Protein AF-A0A3L7SYG6-F1 (afdb_monomer_lite)

Secondary structure (DSSP, 8-state):
----------------PPP---------------EEEE--S--PPEEE----S---EEEE-TTSEEEEEETTTTEEEEEE-------------TTHHHHHHHHHTS-GGGEEEEEEEE-TTT--EEEEEEETTT--EEEEEE-TT--EEE---TTEEEEEEEPPPBTTB-EEEEEEEEEETTEEEEEEEESS------

Structure (mmCIF, N/CA/C/O backbone):
data_AF-A0A3L7SYG6-F1
#
_entry.id   AF-A0A3L7SYG6-F1
#
loop_
_atom_site.group_PDB
_atom_site.id
_atom_site.type_symbol
_atom_site.label_atom_id
_atom_site.label_alt_id
_atom_site.label_comp_id
_atom_site.label_asym_id
_atom_site.label_entity_id
_atom_site.label_seq_id
_atom_site.pdbx_PDB_ins_code
_atom_site.Cartn_x
_atom_site.Cartn_y
_atom_site.Cartn_z
_atom_site.occupancy
_atom_site.B_iso_or_equiv
_atom_site.auth_seq_id
_atom_site.auth_comp_id
_atom_site.auth_asym_id
_atom_site.auth_atom_id
_atom_site.pdbx_PDB_model_num
ATOM 1 N N . MET A 1 1 ? 31.004 35.813 -11.338 1.00 41.00 1 MET A N 1
ATOM 2 C CA . MET A 1 1 ? 30.630 35.268 -10.015 1.00 41.00 1 MET A CA 1
ATOM 3 C C . MET A 1 1 ? 29.216 35.760 -9.748 1.00 41.00 1 MET A C 1
ATOM 5 O O . MET A 1 1 ? 29.039 36.964 -9.844 1.00 41.00 1 MET A O 1
ATOM 9 N N . SER A 1 2 ? 28.267 34.844 -9.492 1.00 31.06 2 SER A N 1
ATOM 10 C CA . SER A 1 2 ? 26.800 34.928 -9.739 1.00 31.06 2 SER A CA 1
ATOM 11 C C . SER A 1 2 ? 26.440 34.525 -11.187 1.00 31.06 2 SER A C 1
ATOM 13 O O . SER A 1 2 ? 27.167 34.881 -12.106 1.00 31.06 2 SER A O 1
ATOM 15 N N . THR A 1 3 ? 25.461 33.659 -11.483 1.00 26.27 3 THR A N 1
ATOM 16 C CA . THR A 1 3 ? 24.193 33.346 -10.800 1.00 26.27 3 THR A CA 1
ATOM 17 C C . THR A 1 3 ? 23.773 31.890 -11.078 1.00 26.27 3 THR A C 1
ATOM 19 O O . THR A 1 3 ? 23.836 31.432 -12.215 1.00 26.27 3 THR A O 1
ATOM 22 N N . LEU A 1 4 ? 23.335 31.169 -10.039 1.00 31.02 4 LEU A N 1
ATOM 23 C CA . LEU A 1 4 ? 22.754 29.822 -10.116 1.00 31.02 4 LEU A CA 1
ATOM 24 C C . LEU A 1 4 ? 21.340 29.886 -10.723 1.00 31.02 4 LEU A C 1
ATOM 26 O O . LEU A 1 4 ? 20.467 30.575 -10.196 1.00 31.02 4 LEU A O 1
ATOM 30 N N . TYR A 1 5 ? 21.116 29.159 -11.819 1.00 27.56 5 TYR A N 1
ATOM 31 C CA . TYR A 1 5 ? 19.823 29.034 -12.496 1.00 27.56 5 TYR A CA 1
ATOM 32 C C . TYR A 1 5 ? 18.981 27.948 -11.809 1.00 27.56 5 TYR A C 1
ATOM 34 O O . TYR A 1 5 ? 19.278 26.758 -11.891 1.00 27.56 5 TYR A O 1
ATOM 42 N N . LYS A 1 6 ? 17.933 28.370 -11.097 1.00 35.00 6 LYS A N 1
ATOM 43 C CA . LYS A 1 6 ? 16.929 27.499 -10.478 1.00 35.00 6 LYS A CA 1
ATOM 44 C C . LYS A 1 6 ? 15.947 27.061 -11.573 1.00 35.00 6 LYS A C 1
ATOM 46 O O . LYS A 1 6 ? 15.065 27.831 -11.941 1.00 35.00 6 LYS A O 1
ATOM 51 N N . GLN A 1 7 ? 16.116 25.855 -12.118 1.00 32.31 7 GLN A N 1
ATOM 52 C CA . GLN A 1 7 ? 15.152 25.267 -13.054 1.00 32.31 7 GLN A CA 1
ATOM 53 C C . GLN A 1 7 ? 13.877 24.876 -12.298 1.00 32.31 7 GLN A C 1
ATOM 55 O O . GLN A 1 7 ? 13.820 23.848 -11.629 1.00 32.31 7 GLN A O 1
ATOM 60 N N . GLY A 1 8 ? 12.858 25.732 -12.375 1.00 29.94 8 GLY A N 1
ATOM 61 C CA . GLY A 1 8 ? 11.486 25.352 -12.060 1.00 29.94 8 GLY A CA 1
ATOM 62 C C . GLY A 1 8 ? 10.954 24.450 -13.171 1.00 29.94 8 GLY A C 1
ATOM 63 O O . GLY A 1 8 ? 10.915 24.854 -14.330 1.00 29.94 8 GLY A O 1
ATOM 64 N N . VAL A 1 9 ? 10.575 23.222 -12.826 1.00 34.56 9 VAL A N 1
ATOM 65 C CA . VAL A 1 9 ? 9.916 22.294 -13.751 1.00 34.56 9 VAL A CA 1
ATOM 66 C C . VAL A 1 9 ? 8.449 22.711 -13.880 1.00 34.56 9 VAL A C 1
ATOM 68 O O . VAL A 1 9 ? 7.705 22.671 -12.902 1.00 34.56 9 VAL A O 1
ATOM 71 N N . ASN A 1 10 ? 8.038 23.130 -15.079 1.00 25.94 10 ASN A N 1
ATOM 72 C CA . ASN A 1 10 ? 6.640 23.408 -15.406 1.00 25.94 10 ASN A CA 1
ATOM 73 C C . ASN A 1 10 ? 5.926 22.102 -15.772 1.00 25.94 10 ASN A C 1
ATOM 75 O O . ASN A 1 10 ? 6.269 21.457 -16.761 1.00 25.94 10 ASN A O 1
ATOM 79 N N . ILE A 1 11 ? 4.912 21.733 -14.991 1.00 36.00 11 ILE A N 1
ATOM 80 C CA . ILE A 1 11 ? 3.987 20.643 -15.315 1.00 36.00 11 ILE A CA 1
ATOM 81 C C . ILE A 1 11 ? 2.864 21.251 -16.159 1.00 36.00 11 ILE A C 1
ATOM 83 O O . ILE A 1 11 ? 2.099 22.080 -15.670 1.00 36.00 11 ILE A O 1
ATOM 87 N N . THR A 1 12 ? 2.790 20.880 -17.438 1.00 27.41 12 THR A N 1
ATOM 88 C CA . THR A 1 12 ? 1.734 21.348 -18.348 1.00 27.41 12 THR A CA 1
ATOM 89 C C . THR A 1 12 ? 0.597 20.334 -18.355 1.00 27.41 12 THR A C 1
ATOM 91 O O . THR A 1 12 ? 0.772 19.207 -18.811 1.00 27.41 12 THR A O 1
ATOM 94 N N . PHE A 1 13 ? -0.571 20.732 -17.859 1.00 34.09 13 PHE A N 1
ATOM 95 C CA . PHE A 1 13 ? -1.794 19.934 -17.929 1.00 34.09 13 PHE A CA 1
ATOM 96 C C . PHE A 1 13 ? -2.507 20.251 -19.246 1.00 34.09 13 PHE A C 1
ATOM 98 O O . PHE A 1 13 ? -2.902 21.393 -19.474 1.00 34.09 13 PHE A O 1
ATOM 105 N N . THR A 1 14 ? -2.652 19.264 -20.131 1.00 29.16 14 THR A N 1
ATOM 106 C CA . THR A 1 14 ? -3.422 19.421 -21.373 1.00 29.16 14 THR A CA 1
ATOM 107 C C . THR A 1 14 ? -4.841 18.906 -21.159 1.00 29.16 14 THR A C 1
ATOM 109 O O . THR A 1 14 ? -5.056 17.724 -20.900 1.00 29.16 14 THR A O 1
ATOM 112 N N . PHE A 1 15 ? -5.817 19.809 -21.250 1.00 34.53 15 PHE A N 1
ATOM 113 C CA . PHE A 1 15 ? -7.236 19.467 -21.276 1.00 34.53 15 PHE A CA 1
ATOM 114 C C . PHE A 1 15 ? -7.656 19.281 -22.738 1.00 34.53 15 PHE A C 1
ATOM 116 O O . PHE A 1 15 ? -7.532 20.197 -23.545 1.00 34.53 15 PHE A O 1
ATOM 123 N N . SER A 1 16 ? -8.115 18.081 -23.091 1.00 32.59 16 SER A N 1
ATOM 124 C CA . SER A 1 16 ? -8.694 17.792 -24.406 1.00 32.59 16 SER A CA 1
ATOM 125 C C . SER A 1 16 ? -10.190 18.098 -24.362 1.00 32.59 16 SER A C 1
ATOM 127 O O . SER A 1 16 ? -10.960 17.294 -23.839 1.00 32.59 16 SER A O 1
ATOM 129 N N . GLU A 1 17 ? -10.615 19.234 -24.912 1.00 35.81 17 GLU A N 1
ATOM 130 C CA . GLU A 1 17 ? -12.037 19.501 -25.152 1.00 35.81 17 GLU A CA 1
ATOM 131 C C . GLU A 1 17 ? -12.540 18.629 -26.313 1.00 35.81 17 GLU A C 1
ATOM 133 O O . GLU A 1 17 ? -11.992 18.655 -27.415 1.00 35.81 17 GLU A O 1
ATOM 138 N N . ILE A 1 18 ? -13.576 17.826 -26.066 1.00 40.22 18 ILE A N 1
ATOM 139 C CA . ILE A 1 18 ? -14.243 17.034 -27.105 1.00 40.22 18 ILE A CA 1
ATOM 140 C C . ILE A 1 18 ? -15.154 17.992 -27.895 1.00 40.22 18 ILE A C 1
ATOM 142 O O . ILE A 1 18 ? -16.060 18.571 -27.289 1.00 40.22 18 ILE A O 1
ATOM 146 N N . PRO A 1 19 ? -14.971 18.183 -29.217 1.00 36.94 19 PRO A N 1
ATOM 147 C CA . PRO A 1 19 ? -15.840 19.061 -29.990 1.00 36.94 19 PRO A CA 1
ATOM 148 C C . PRO A 1 19 ? -17.252 18.466 -30.077 1.00 36.94 19 PRO A C 1
ATOM 150 O O . PRO A 1 19 ? -17.476 17.376 -30.605 1.00 36.94 19 PRO A O 1
ATOM 153 N N . MET A 1 20 ? -18.209 19.203 -29.519 1.00 35.38 20 MET A N 1
ATOM 154 C CA . MET A 1 20 ? -19.611 18.829 -29.378 1.00 35.38 20 MET A CA 1
ATOM 155 C C . MET A 1 20 ? -20.354 19.042 -30.705 1.00 35.38 20 MET A C 1
ATOM 157 O O . MET A 1 20 ? -20.682 20.171 -31.063 1.00 35.38 20 MET A O 1
ATOM 161 N N . ASN A 1 21 ? -20.628 17.960 -31.443 1.00 42.56 21 ASN A N 1
ATOM 162 C CA . ASN A 1 21 ? -21.588 17.998 -32.546 1.00 42.56 21 ASN A CA 1
ATOM 163 C C . ASN A 1 21 ? -23.002 18.050 -31.953 1.00 42.56 21 ASN A C 1
ATOM 165 O O . ASN A 1 21 ? -23.428 17.150 -31.228 1.00 42.56 21 ASN A O 1
ATOM 169 N N . SER A 1 22 ? -23.710 19.139 -32.230 1.00 49.34 22 SER A N 1
ATOM 170 C CA . SER A 1 22 ? -25.091 19.342 -31.824 1.00 49.34 22 SER A CA 1
ATOM 171 C C . SER A 1 22 ? -25.969 18.309 -32.517 1.00 49.34 22 SER A C 1
ATOM 173 O O . SER A 1 22 ? -26.128 18.415 -33.720 1.00 49.34 22 SER A O 1
ATOM 175 N N . TYR A 1 23 ? -26.517 17.326 -31.805 1.00 47.66 23 TYR A N 1
ATOM 176 C CA . TYR A 1 23 ? -27.902 16.864 -31.956 1.00 47.66 23 TYR A CA 1
ATOM 177 C C . TYR A 1 23 ? -28.189 15.736 -30.951 1.00 47.66 23 TYR A C 1
ATOM 179 O O . TYR A 1 23 ? -27.652 14.640 -31.042 1.00 47.66 23 TYR A O 1
ATOM 187 N N . LEU A 1 24 ? -29.144 16.041 -30.070 1.00 45.34 24 LEU A N 1
ATOM 188 C CA . LEU A 1 24 ? -30.067 15.131 -29.392 1.00 45.34 24 LEU A CA 1
ATOM 189 C C . LEU A 1 24 ? -29.585 14.318 -28.169 1.00 45.34 24 LEU A C 1
ATOM 191 O O . LEU A 1 24 ? -28.654 13.529 -28.206 1.00 45.34 24 LEU A O 1
ATOM 195 N N . MET A 1 25 ? -30.408 14.455 -27.125 1.00 32.84 25 MET A N 1
ATOM 196 C CA . MET A 1 25 ? -30.560 13.617 -25.930 1.00 32.84 25 MET A CA 1
ATOM 197 C C . MET A 1 25 ? -29.673 13.899 -24.709 1.00 32.84 25 MET A C 1
ATOM 199 O O . MET A 1 25 ? -28.645 13.292 -24.437 1.00 32.84 25 MET A O 1
ATOM 203 N N . LYS A 1 26 ? -30.244 14.786 -23.886 1.00 42.72 26 LYS A N 1
ATOM 204 C CA . LYS A 1 26 ? -30.199 14.804 -22.423 1.00 42.72 26 LYS A CA 1
ATOM 205 C C . LYS A 1 26 ? -30.184 13.379 -21.834 1.00 42.72 26 LYS A C 1
ATOM 207 O O . LYS A 1 26 ? -31.239 12.764 -21.724 1.00 42.72 26 LYS A O 1
ATOM 212 N N . THR A 1 27 ? -29.026 12.902 -21.383 1.00 42.31 27 THR A N 1
ATOM 213 C CA . THR A 1 27 ? -28.948 11.786 -20.427 1.00 42.31 27 THR A CA 1
ATOM 214 C C . THR A 1 27 ? -27.648 11.877 -19.629 1.00 42.31 27 THR A C 1
ATOM 216 O O . THR A 1 27 ? -26.567 11.798 -20.194 1.00 42.31 27 THR A O 1
ATOM 219 N N . VAL A 1 28 ? -27.804 12.123 -18.324 1.00 40.84 28 VAL A N 1
ATOM 220 C CA . VAL A 1 28 ? -26.883 11.891 -17.194 1.00 40.84 28 VAL A CA 1
ATOM 221 C C . VAL A 1 28 ? -25.402 11.708 -17.562 1.00 40.84 28 VAL A C 1
ATOM 223 O O . VAL A 1 28 ? -24.930 10.597 -17.790 1.00 40.84 28 VAL A O 1
ATOM 226 N N . ALA A 1 29 ? -24.641 12.803 -17.526 1.00 37.41 29 ALA A N 1
ATOM 227 C CA . ALA A 1 29 ? -23.185 12.743 -17.487 1.00 37.41 29 ALA A CA 1
ATOM 228 C C . ALA A 1 29 ? -22.739 12.394 -16.056 1.00 37.41 29 ALA A C 1
ATOM 230 O O . ALA A 1 29 ? -22.502 13.273 -15.228 1.00 37.41 29 ALA A O 1
ATOM 231 N N . LEU A 1 30 ? -22.649 11.097 -15.752 1.00 36.03 30 LEU A N 1
ATOM 232 C CA . LEU A 1 30 ? -21.878 10.606 -14.613 1.00 36.03 30 LEU A CA 1
ATOM 233 C C . LEU A 1 30 ? -20.396 10.797 -14.972 1.00 36.03 30 LEU A C 1
ATOM 235 O O . LEU A 1 30 ? -19.799 9.980 -15.671 1.00 36.03 30 LEU A O 1
ATOM 239 N N . GLY A 1 31 ? -19.848 11.953 -14.596 1.00 37.34 31 GLY A N 1
ATOM 240 C CA . GLY A 1 31 ? -18.506 12.389 -14.971 1.00 37.34 31 GLY A CA 1
ATOM 241 C C . GLY A 1 31 ? -17.414 11.553 -14.307 1.00 37.34 31 GLY A C 1
ATOM 242 O O . GLY A 1 31 ? -16.933 11.898 -13.232 1.00 37.34 31 GLY A O 1
ATOM 243 N N . LEU A 1 32 ? -16.994 10.474 -14.967 1.00 35.84 32 LEU A N 1
ATOM 244 C CA . LEU A 1 32 ? -15.718 9.813 -14.710 1.00 35.84 32 LEU A CA 1
ATOM 245 C C . LEU A 1 32 ? -14.596 10.748 -15.187 1.00 35.84 32 LEU A C 1
ATOM 247 O O . LEU A 1 32 ? -14.306 10.833 -16.379 1.00 35.84 32 LEU A O 1
ATOM 251 N N . PHE A 1 33 ? -13.995 11.495 -14.262 1.00 41.28 33 PHE A N 1
ATOM 252 C CA . PHE A 1 33 ? -12.888 12.395 -14.577 1.00 41.28 33 PHE A CA 1
ATOM 253 C C . PHE A 1 33 ? -11.584 11.585 -14.646 1.00 41.28 33 PHE A C 1
ATOM 255 O O . PHE A 1 33 ? -11.004 11.232 -13.623 1.00 41.28 33 PHE A O 1
ATOM 262 N N . LEU A 1 34 ? -11.144 11.245 -15.860 1.00 37.66 34 LEU A N 1
ATOM 263 C CA . LEU A 1 34 ? -9.851 10.601 -16.109 1.00 37.66 34 LEU A CA 1
ATOM 264 C C . LEU A 1 34 ? -8.769 11.684 -16.177 1.00 37.66 34 LEU A C 1
ATOM 266 O O . LEU A 1 34 ? -8.620 12.365 -17.189 1.00 37.66 34 LEU A O 1
ATOM 270 N N . ILE A 1 35 ? -8.013 11.856 -15.093 1.00 53.19 35 ILE A N 1
ATOM 271 C CA . ILE A 1 35 ? -6.833 12.731 -15.079 1.00 53.19 35 ILE A CA 1
ATOM 272 C C . ILE A 1 35 ? -5.635 11.902 -15.536 1.00 53.19 35 ILE A C 1
ATOM 274 O O . ILE A 1 35 ? -5.299 10.913 -14.893 1.00 53.19 35 ILE A O 1
ATOM 278 N N . ALA A 1 36 ? -4.991 12.311 -16.630 1.00 43.28 36 ALA A N 1
ATOM 279 C CA . ALA A 1 36 ? -3.745 11.722 -17.108 1.00 43.28 36 ALA A CA 1
ATOM 280 C C . ALA A 1 36 ? -2.563 12.632 -16.736 1.00 43.28 36 ALA A C 1
ATOM 282 O O . ALA A 1 36 ? -2.410 13.712 -17.305 1.00 43.28 36 ALA A O 1
ATOM 283 N N . CYS A 1 37 ? -1.717 12.202 -15.798 1.00 46.25 37 CYS A N 1
ATOM 284 C CA . CYS A 1 37 ? -0.429 12.852 -15.524 1.00 46.25 37 CYS A CA 1
ATOM 285 C C . CYS A 1 37 ? 0.676 12.141 -16.306 1.00 46.25 37 CYS A C 1
ATOM 287 O O . CYS A 1 37 ? 0.828 10.940 -16.124 1.00 46.25 37 CYS A O 1
ATOM 289 N N . THR A 1 38 ? 1.457 12.853 -17.124 1.00 40.62 38 THR A N 1
ATOM 290 C CA . THR A 1 38 ? 2.656 12.315 -17.796 1.00 40.62 38 THR A CA 1
ATOM 291 C C . THR A 1 38 ? 3.850 12.297 -16.838 1.00 40.62 38 THR A C 1
ATOM 293 O O . THR A 1 38 ? 4.186 13.329 -16.253 1.00 40.62 38 THR A O 1
ATOM 296 N N . PHE A 1 39 ? 4.510 11.151 -16.693 1.00 45.72 39 PHE A N 1
ATOM 297 C CA . PHE A 1 39 ? 5.702 10.960 -15.870 1.00 45.72 39 PHE A CA 1
ATOM 298 C C . PHE A 1 39 ? 6.940 10.860 -16.763 1.00 45.72 39 PHE A C 1
ATOM 300 O O . PHE A 1 39 ? 7.111 9.893 -17.495 1.00 45.72 39 PHE A O 1
ATOM 307 N N . SER A 1 40 ? 7.829 11.849 -16.680 1.00 39.84 40 SER A N 1
ATOM 308 C CA . SER A 1 40 ? 9.174 11.731 -17.249 1.00 39.84 40 SER A CA 1
ATOM 309 C C . SER A 1 40 ? 10.048 10.876 -16.324 1.00 39.84 40 SER A C 1
ATOM 311 O O . SER A 1 40 ? 10.157 11.166 -15.129 1.00 39.84 40 SER A O 1
ATOM 313 N N . ASP A 1 41 ? 10.681 9.854 -16.898 1.00 42.34 41 ASP A N 1
ATOM 314 C CA . ASP A 1 41 ? 11.408 8.729 -16.275 1.00 42.34 41 ASP A CA 1
ATOM 315 C C . ASP A 1 41 ? 12.730 9.096 -15.549 1.00 42.34 41 ASP A C 1
ATOM 317 O O . ASP A 1 41 ? 13.618 8.278 -15.351 1.00 42.34 41 ASP A O 1
ATOM 321 N N . ALA A 1 42 ? 12.891 10.355 -15.136 1.00 40.03 42 ALA A N 1
ATOM 322 C CA . ALA A 1 42 ? 14.107 10.86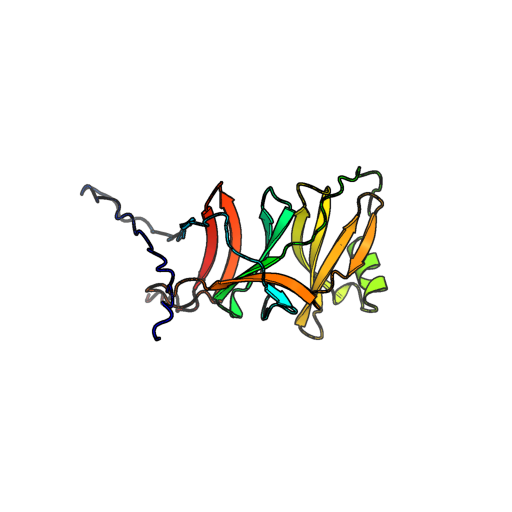7 -14.494 1.00 40.03 42 ALA A CA 1
ATOM 323 C C . ALA A 1 42 ? 13.816 11.579 -13.163 1.00 40.03 42 ALA A C 1
ATOM 325 O O . ALA A 1 42 ? 14.441 12.585 -12.826 1.00 40.03 42 ALA A O 1
ATOM 326 N N . ALA A 1 43 ? 12.827 11.104 -12.406 1.00 51.31 43 ALA A N 1
ATOM 327 C CA . ALA A 1 43 ? 12.491 11.692 -11.116 1.00 51.31 43 ALA A CA 1
ATOM 328 C C . ALA A 1 43 ? 13.191 10.952 -9.971 1.00 51.31 43 ALA A C 1
ATOM 330 O O . ALA A 1 43 ? 12.837 9.824 -9.642 1.00 51.31 43 ALA A O 1
ATOM 331 N N . SER A 1 44 ? 14.166 11.608 -9.345 1.00 69.06 44 SER A N 1
ATOM 332 C CA . SER A 1 44 ? 14.845 11.121 -8.144 1.00 69.06 44 SER A CA 1
ATOM 333 C C . SER A 1 44 ? 13.846 10.862 -7.012 1.00 69.06 44 SER A C 1
ATOM 335 O O . SER A 1 44 ? 13.101 11.767 -6.632 1.00 69.06 44 SER A O 1
ATOM 337 N N . PHE A 1 45 ? 13.847 9.646 -6.464 1.00 82.69 45 PHE A N 1
ATOM 338 C CA . PHE A 1 45 ? 13.132 9.337 -5.228 1.00 82.69 45 PHE A CA 1
ATOM 339 C C . PHE A 1 45 ? 13.848 9.988 -4.043 1.00 82.69 45 PHE A C 1
ATOM 341 O O . PHE A 1 45 ? 15.074 9.928 -3.931 1.00 82.69 45 PHE A O 1
ATOM 348 N N . GLU A 1 46 ? 13.077 10.592 -3.149 1.00 88.81 46 GLU A N 1
ATOM 349 C CA . GLU A 1 46 ? 13.577 11.110 -1.883 1.00 88.81 46 GLU A CA 1
ATOM 350 C C . GLU A 1 46 ? 13.593 9.983 -0.852 1.00 88.81 46 GLU A C 1
ATOM 352 O O . GLU A 1 46 ? 12.677 9.166 -0.779 1.00 88.81 46 GLU A O 1
ATOM 357 N N . GLN A 1 47 ? 14.641 9.923 -0.038 1.00 89.25 47 GLN A N 1
ATOM 358 C CA . GLN A 1 47 ? 14.759 8.927 1.018 1.00 89.25 47 GLN A CA 1
ATOM 359 C C . GLN A 1 47 ? 14.183 9.506 2.318 1.00 89.25 47 GLN A C 1
ATOM 361 O O . GLN A 1 47 ? 14.643 10.543 2.795 1.00 89.25 47 GLN A O 1
ATOM 366 N N . GLY A 1 48 ? 13.186 8.850 2.911 1.00 89.88 48 GLY A N 1
ATOM 367 C CA . GLY A 1 48 ? 12.598 9.311 4.167 1.00 89.88 48 GLY A CA 1
ATOM 368 C C . GLY A 1 48 ? 11.262 8.661 4.501 1.00 89.88 48 GLY A C 1
ATOM 369 O O . GLY A 1 48 ? 10.969 7.549 4.077 1.00 89.88 48 GLY A O 1
ATOM 370 N N . LYS A 1 49 ? 10.453 9.353 5.306 1.00 91.06 49 LYS A N 1
ATOM 371 C CA . LYS A 1 49 ? 9.102 8.911 5.661 1.00 91.06 49 LYS A CA 1
ATOM 372 C C . LYS A 1 49 ? 8.073 9.699 4.843 1.00 91.06 49 LYS A C 1
ATOM 374 O O . LYS A 1 49 ? 7.971 10.913 5.051 1.00 91.06 49 LYS A O 1
ATOM 379 N N . PRO A 1 50 ? 7.303 9.060 3.945 1.00 91.00 50 PRO A N 1
ATOM 380 C CA . PRO A 1 50 ? 6.271 9.752 3.193 1.00 91.00 50 PRO A CA 1
ATOM 381 C C . PRO A 1 50 ? 5.187 10.265 4.143 1.00 91.00 50 PRO A C 1
ATOM 383 O O . PRO A 1 50 ? 4.753 9.575 5.068 1.00 91.00 50 PRO A O 1
ATOM 386 N N . LYS A 1 51 ? 4.729 11.496 3.911 1.00 91.81 51 LYS A N 1
ATOM 387 C CA . LYS A 1 51 ? 3.601 12.078 4.645 1.00 91.81 51 LYS A CA 1
ATOM 388 C C . LYS A 1 51 ? 2.304 11.544 4.043 1.00 91.81 51 LYS A C 1
ATOM 390 O O . LYS A 1 51 ? 1.822 12.103 3.062 1.00 91.81 51 LYS A O 1
ATOM 395 N N . ILE A 1 52 ? 1.792 10.456 4.612 1.00 92.88 52 ILE A N 1
ATOM 396 C CA . ILE A 1 52 ? 0.536 9.810 4.210 1.00 92.88 52 ILE A CA 1
ATOM 397 C C . ILE A 1 52 ? -0.501 10.028 5.315 1.00 92.88 52 ILE A C 1
ATOM 399 O O . ILE A 1 52 ? -0.239 9.728 6.479 1.00 92.88 52 ILE A O 1
ATOM 403 N N . GLN A 1 53 ? -1.662 10.570 4.957 1.00 91.88 53 GLN A N 1
ATOM 404 C CA . GLN A 1 53 ? -2.810 10.780 5.842 1.00 91.88 53 GLN A CA 1
ATOM 405 C C . GLN A 1 53 ? -3.871 9.688 5.693 1.00 91.88 53 GLN A C 1
ATOM 407 O O . GLN A 1 53 ? -4.604 9.400 6.645 1.00 91.88 53 GLN A O 1
ATOM 412 N N . SER A 1 54 ? -3.978 9.105 4.499 1.00 93.00 54 SER A N 1
ATOM 413 C CA . SER A 1 54 ? -4.855 7.978 4.206 1.00 93.00 54 SER A CA 1
ATOM 414 C C . SER A 1 54 ? -4.276 7.048 3.142 1.00 93.00 54 SER A C 1
ATOM 416 O O . SER A 1 54 ? -3.569 7.475 2.238 1.00 93.00 54 SER A O 1
ATOM 418 N N . ILE A 1 55 ? -4.595 5.765 3.262 1.00 94.81 55 ILE A N 1
ATOM 419 C CA . ILE A 1 55 ? -4.365 4.728 2.259 1.00 94.81 55 ILE A CA 1
ATOM 420 C C . ILE A 1 55 ? -5.745 4.284 1.777 1.00 94.81 55 ILE A C 1
ATOM 422 O O . ILE A 1 55 ? -6.393 3.470 2.435 1.00 94.81 55 ILE A O 1
ATOM 426 N N . ASP A 1 56 ? -6.227 4.864 0.680 1.00 92.69 56 ASP A N 1
ATOM 427 C CA . ASP A 1 56 ? -7.542 4.522 0.124 1.00 92.69 56 ASP A CA 1
ATOM 428 C C . ASP A 1 56 ? -7.468 3.342 -0.848 1.00 92.69 56 ASP A C 1
ATOM 430 O O . ASP A 1 56 ? -8.343 2.478 -0.853 1.00 92.69 56 ASP A O 1
ATOM 434 N N . VAL A 1 57 ? -6.416 3.316 -1.668 1.00 94.62 57 VAL A N 1
ATOM 435 C CA . VAL A 1 57 ? -6.153 2.292 -2.682 1.00 94.62 57 VAL A CA 1
ATOM 436 C C . VAL A 1 57 ? -4.647 2.129 -2.852 1.00 94.62 57 VAL A C 1
ATOM 438 O O . VAL A 1 57 ? -3.881 3.081 -2.672 1.00 94.62 57 VAL A O 1
ATOM 441 N N . ILE A 1 58 ? -4.225 0.913 -3.194 1.00 96.19 58 ILE A N 1
ATOM 442 C CA . ILE A 1 58 ? -2.841 0.613 -3.559 1.00 96.19 58 ILE A CA 1
ATOM 443 C C . ILE A 1 58 ? -2.780 -0.088 -4.907 1.00 96.19 58 ILE A C 1
ATOM 445 O O . ILE A 1 58 ? -3.635 -0.913 -5.210 1.00 96.19 58 ILE A O 1
ATOM 449 N N . SER A 1 59 ? -1.763 0.217 -5.701 1.00 94.56 59 SER A N 1
ATOM 450 C CA . SER A 1 59 ? -1.538 -0.393 -7.014 1.00 94.56 59 SER A CA 1
ATOM 451 C C . SER A 1 59 ? -0.039 -0.481 -7.294 1.00 94.56 59 SER A C 1
ATOM 453 O O . SER A 1 59 ? 0.755 0.128 -6.581 1.00 94.56 59 SER A O 1
ATOM 455 N N . PHE A 1 60 ? 0.369 -1.238 -8.307 1.00 93.06 60 PHE A N 1
ATOM 456 C CA . PHE A 1 60 ? 1.776 -1.361 -8.689 1.00 93.06 60 PHE A CA 1
ATOM 457 C C . PHE A 1 60 ? 2.015 -0.870 -10.109 1.00 93.06 60 PHE A C 1
ATOM 459 O O . PHE A 1 60 ? 1.234 -1.136 -11.021 1.00 93.06 60 PHE A O 1
ATOM 466 N N . GLN A 1 61 ? 3.147 -0.197 -10.296 1.00 90.38 61 GLN A N 1
ATOM 467 C CA . GLN A 1 61 ? 3.719 0.019 -11.619 1.00 90.38 61 GLN A CA 1
ATOM 468 C C . GLN A 1 61 ? 4.460 -1.245 -12.090 1.00 90.38 61 GLN A C 1
ATOM 470 O O . GLN A 1 61 ? 4.934 -2.017 -11.250 1.00 90.38 61 GLN A O 1
ATOM 475 N N . PRO A 1 62 ? 4.636 -1.433 -13.412 1.00 86.56 62 PRO A N 1
ATOM 476 C CA . PRO A 1 62 ? 5.376 -2.568 -13.973 1.00 86.56 62 PRO A CA 1
ATOM 477 C C . PRO A 1 62 ? 6.796 -2.748 -13.407 1.00 86.56 62 PRO A C 1
ATOM 479 O O . PRO A 1 62 ? 7.257 -3.873 -13.271 1.00 86.56 62 PRO A O 1
ATOM 482 N N . GLU A 1 63 ? 7.450 -1.653 -13.013 1.00 85.56 63 GLU A N 1
ATOM 483 C CA . GLU A 1 63 ? 8.803 -1.614 -12.428 1.00 85.56 63 GLU A CA 1
ATOM 484 C C . GLU A 1 63 ? 8.866 -2.051 -10.942 1.00 85.56 63 GLU A C 1
ATOM 486 O O . GLU A 1 63 ? 9.930 -2.017 -10.321 1.00 85.56 63 GLU A O 1
ATOM 491 N N . GLY A 1 64 ? 7.737 -2.428 -10.325 1.00 87.88 64 GLY A N 1
ATOM 492 C CA . GLY A 1 64 ? 7.679 -2.822 -8.905 1.00 87.88 64 GLY A CA 1
ATOM 493 C C . GLY A 1 64 ? 7.593 -1.647 -7.919 1.00 87.88 64 GLY A C 1
ATOM 494 O O . GLY A 1 64 ? 7.802 -1.809 -6.712 1.00 87.88 64 GLY A O 1
ATOM 495 N N . ILE A 1 65 ? 7.260 -0.455 -8.420 1.00 91.88 65 ILE A N 1
ATOM 496 C CA . ILE A 1 65 ? 6.979 0.729 -7.603 1.00 91.88 65 ILE A CA 1
ATOM 497 C C . ILE A 1 65 ? 5.544 0.649 -7.079 1.00 91.88 65 ILE A C 1
ATOM 499 O O . ILE A 1 65 ? 4.595 0.484 -7.849 1.00 91.88 65 ILE A O 1
ATOM 503 N N . LEU A 1 66 ? 5.388 0.784 -5.764 1.00 94.19 66 LEU A N 1
ATOM 504 C CA . LEU A 1 66 ? 4.096 0.802 -5.089 1.00 94.19 66 LEU A CA 1
ATOM 505 C C . LEU A 1 66 ? 3.479 2.198 -5.191 1.00 94.19 66 LEU A C 1
ATOM 507 O O . LEU A 1 66 ? 4.091 3.189 -4.803 1.00 94.19 66 LEU A O 1
ATOM 511 N N . LEU A 1 67 ? 2.246 2.263 -5.671 1.00 94.56 67 LEU A N 1
ATOM 512 C CA . LEU A 1 67 ? 1.418 3.457 -5.725 1.00 94.56 67 LEU A CA 1
ATOM 513 C C . LEU A 1 67 ? 0.427 3.431 -4.567 1.00 94.56 67 LEU A C 1
ATOM 515 O O . LEU A 1 67 ? -0.300 2.454 -4.398 1.00 94.56 67 LEU A O 1
ATOM 519 N N . ILE A 1 68 ? 0.371 4.514 -3.800 1.00 95.44 68 ILE A N 1
ATOM 520 C CA . ILE A 1 68 ? -0.581 4.707 -2.708 1.00 95.44 68 ILE A CA 1
ATOM 521 C C . ILE A 1 68 ? -1.435 5.929 -3.014 1.00 95.44 68 ILE A C 1
ATOM 523 O O . ILE A 1 68 ? -0.917 7.040 -3.144 1.00 95.44 68 ILE A O 1
ATOM 527 N N . GLY A 1 69 ? -2.746 5.722 -3.100 1.00 93.88 69 GLY A N 1
ATOM 528 C CA . GLY A 1 69 ? -3.719 6.799 -3.206 1.00 93.88 69 GLY A CA 1
ATOM 529 C C . GLY A 1 69 ? -4.054 7.350 -1.826 1.00 93.88 69 GLY A C 1
ATOM 530 O O . GLY A 1 69 ? -4.642 6.638 -1.012 1.00 93.88 69 GLY A O 1
ATOM 531 N N . ASP A 1 70 ? -3.710 8.615 -1.589 1.00 93.38 70 ASP A N 1
ATOM 532 C CA . ASP A 1 70 ? -4.056 9.354 -0.379 1.00 93.38 70 ASP A CA 1
ATOM 533 C C . ASP A 1 70 ? -5.073 10.453 -0.706 1.00 93.38 70 ASP A C 1
ATOM 535 O O . ASP A 1 70 ? -4.713 11.581 -1.059 1.00 93.38 70 ASP A O 1
ATOM 539 N N . GLY A 1 71 ? -6.362 10.115 -0.609 1.00 89.00 71 GLY A N 1
ATOM 540 C CA . GLY A 1 71 ? -7.448 11.051 -0.879 1.00 89.00 71 GLY A CA 1
ATOM 541 C C . GLY A 1 71 ? -7.498 12.204 0.115 1.00 89.00 71 GLY A C 1
ATOM 542 O O . GLY A 1 71 ? -7.692 13.340 -0.302 1.00 89.00 71 GLY A O 1
ATOM 543 N N . LYS A 1 72 ? -7.232 11.961 1.406 1.00 89.44 72 LYS A N 1
ATOM 544 C CA . LYS A 1 72 ? -7.247 13.027 2.426 1.00 89.44 72 LYS A CA 1
ATOM 545 C C . LYS A 1 72 ? -6.178 14.090 2.196 1.00 89.44 72 LYS A C 1
ATOM 547 O O . LYS A 1 72 ? -6.455 15.273 2.378 1.00 89.44 72 LYS A O 1
ATOM 552 N N . ALA A 1 73 ? -4.975 13.682 1.795 1.00 88.94 73 ALA A N 1
ATOM 553 C CA . ALA A 1 73 ? -3.919 14.628 1.441 1.00 88.94 73 ALA A CA 1
ATOM 554 C C . ALA A 1 73 ? -4.013 15.123 -0.015 1.00 88.94 73 ALA A C 1
ATOM 556 O O . ALA A 1 73 ? -3.290 16.048 -0.386 1.00 88.94 73 ALA A O 1
ATOM 557 N N . GLY A 1 74 ? -4.889 14.536 -0.838 1.00 89.00 74 GLY A N 1
ATOM 558 C CA . GLY A 1 74 ? -5.038 14.877 -2.251 1.00 89.00 74 GLY A CA 1
ATOM 559 C C . GLY A 1 74 ? -3.769 14.591 -3.055 1.00 89.00 74 GLY A C 1
ATOM 560 O O . GLY A 1 74 ? -3.338 15.428 -3.847 1.00 89.00 74 GLY A O 1
ATOM 561 N N . GLN A 1 75 ? -3.132 13.442 -2.830 1.00 89.94 75 GLN A N 1
ATOM 562 C CA . GLN A 1 75 ? -1.865 13.085 -3.471 1.00 89.94 75 GLN A CA 1
ATOM 563 C C . GLN A 1 75 ? -1.796 11.592 -3.810 1.00 89.94 75 GLN A C 1
ATOM 565 O O . GLN A 1 75 ? -2.488 10.763 -3.221 1.00 89.94 75 GLN A O 1
ATOM 570 N N . VAL A 1 76 ? -0.898 11.242 -4.728 1.00 92.06 76 VAL A N 1
ATOM 571 C CA . VAL A 1 76 ? -0.446 9.862 -4.933 1.00 92.06 76 VAL A CA 1
ATOM 572 C C . VAL A 1 76 ? 1.009 9.759 -4.509 1.00 92.06 76 VAL A C 1
ATOM 574 O O . VAL A 1 76 ? 1.844 10.560 -4.932 1.00 92.06 76 VAL A O 1
ATOM 577 N N . VAL A 1 77 ? 1.320 8.777 -3.669 1.00 93.56 77 VAL A N 1
ATOM 578 C CA . VAL A 1 77 ? 2.684 8.502 -3.216 1.00 93.56 77 VAL A CA 1
ATOM 579 C C . VAL A 1 77 ? 3.211 7.272 -3.933 1.00 93.56 77 VAL A C 1
ATOM 581 O O . VAL A 1 77 ? 2.610 6.205 -3.875 1.00 93.56 77 VAL A O 1
ATOM 584 N N . LEU A 1 78 ? 4.343 7.433 -4.603 1.00 93.56 78 LEU A N 1
ATOM 585 C CA . LEU A 1 78 ? 5.106 6.369 -5.229 1.00 93.56 78 LEU A CA 1
ATOM 586 C C . LEU A 1 78 ? 6.195 5.932 -4.254 1.00 93.56 78 LEU A C 1
ATOM 588 O O . LEU A 1 78 ? 6.905 6.783 -3.720 1.00 93.56 78 LEU A O 1
ATOM 592 N N . ILE A 1 79 ? 6.346 4.633 -4.031 1.00 93.69 79 ILE A N 1
ATOM 593 C CA . ILE A 1 79 ? 7.352 4.060 -3.137 1.00 93.69 79 ILE A CA 1
ATOM 594 C C . ILE A 1 79 ? 8.128 2.991 -3.896 1.00 93.69 79 ILE A C 1
ATOM 596 O O . ILE A 1 79 ? 7.549 2.004 -4.353 1.00 93.69 79 ILE A O 1
ATOM 600 N N . ASP A 1 80 ? 9.446 3.156 -3.993 1.00 91.62 80 ASP A N 1
ATOM 601 C CA . ASP A 1 80 ? 10.319 2.077 -4.445 1.00 91.62 80 ASP A CA 1
ATOM 602 C C . ASP A 1 80 ? 10.467 1.064 -3.306 1.00 91.62 80 ASP A C 1
ATOM 604 O O . ASP A 1 80 ? 11.160 1.295 -2.310 1.00 91.62 80 ASP A O 1
ATOM 608 N N . THR A 1 81 ? 9.777 -0.067 -3.455 1.00 87.56 81 THR A N 1
ATOM 609 C CA . THR A 1 81 ? 9.791 -1.166 -2.482 1.00 87.56 81 THR A CA 1
ATOM 610 C C . THR A 1 81 ? 11.136 -1.888 -2.427 1.00 87.56 81 THR A C 1
ATOM 612 O O . THR A 1 81 ? 11.376 -2.649 -1.491 1.00 87.56 81 THR A O 1
ATOM 615 N N . LYS A 1 82 ? 12.002 -1.674 -3.429 1.00 86.88 82 LYS A N 1
ATOM 616 C CA . LYS A 1 82 ? 13.250 -2.408 -3.676 1.00 86.88 82 LYS A CA 1
ATOM 617 C C . LYS A 1 82 ? 13.073 -3.925 -3.791 1.00 86.88 82 LYS A C 1
ATOM 619 O O . LYS A 1 82 ? 14.058 -4.656 -3.838 1.00 86.88 82 LYS A O 1
ATOM 624 N N . ASP A 1 83 ? 11.834 -4.392 -3.900 1.00 84.12 83 ASP A N 1
ATOM 625 C CA . ASP A 1 83 ? 11.479 -5.800 -3.966 1.00 84.12 83 ASP A CA 1
ATOM 626 C C . ASP A 1 83 ? 11.418 -6.243 -5.428 1.00 84.12 83 ASP A C 1
ATOM 628 O O . ASP A 1 83 ? 10.378 -6.158 -6.081 1.00 84.12 83 ASP A O 1
ATOM 632 N N . ARG A 1 84 ? 12.572 -6.655 -5.961 1.00 85.44 84 ARG A N 1
ATOM 633 C CA . ARG A 1 84 ? 12.740 -7.041 -7.373 1.00 85.44 84 ARG A CA 1
ATOM 634 C C . ARG A 1 84 ? 13.135 -8.503 -7.562 1.00 85.44 84 ARG A C 1
ATOM 636 O O . ARG A 1 84 ? 13.422 -8.908 -8.681 1.00 85.44 84 ARG A O 1
ATOM 643 N N . GLU A 1 85 ? 13.159 -9.290 -6.490 1.00 87.56 85 GLU A N 1
ATOM 644 C CA . GLU A 1 85 ? 13.492 -10.713 -6.561 1.00 87.56 85 GLU A CA 1
ATOM 645 C C . GLU A 1 85 ? 12.223 -11.541 -6.810 1.00 87.56 85 GLU A C 1
ATOM 647 O O . GLU A 1 85 ? 11.341 -11.573 -5.944 1.00 87.56 85 GLU A O 1
ATOM 652 N N . PRO A 1 86 ? 12.092 -12.208 -7.974 1.00 88.69 86 PRO A N 1
ATOM 653 C CA . PRO A 1 86 ? 10.929 -13.030 -8.271 1.00 88.69 86 PRO A CA 1
ATOM 654 C C . PRO A 1 86 ? 10.855 -14.234 -7.338 1.00 88.69 86 PRO A C 1
ATOM 656 O O . PRO A 1 86 ? 11.823 -14.978 -7.174 1.00 88.69 86 PRO A O 1
ATOM 659 N N . GLN A 1 87 ? 9.673 -14.481 -6.787 1.00 88.12 87 GLN A N 1
ATOM 660 C CA . GLN A 1 87 ? 9.398 -15.646 -5.956 1.00 88.12 87 GLN A CA 1
ATOM 661 C C . GLN A 1 87 ? 8.231 -16.456 -6.503 1.00 88.12 87 GLN A C 1
ATOM 663 O O . GLN A 1 87 ? 7.245 -15.933 -7.019 1.00 88.12 87 GLN A O 1
ATOM 668 N N . LYS A 1 88 ? 8.341 -17.778 -6.361 1.00 86.00 88 LYS A N 1
ATOM 669 C CA . LYS A 1 88 ? 7.262 -18.697 -6.715 1.00 86.00 88 LYS A CA 1
ATOM 670 C C . LYS A 1 88 ? 6.263 -18.775 -5.572 1.00 86.00 88 LYS A C 1
ATOM 672 O O . LYS A 1 88 ? 6.646 -18.973 -4.419 1.00 86.00 88 LYS A O 1
ATOM 677 N N . TRP A 1 89 ? 4.987 -18.677 -5.920 1.00 87.06 89 TRP A N 1
ATOM 678 C CA . TRP A 1 89 ? 3.903 -18.910 -4.981 1.00 87.06 89 TRP A CA 1
ATOM 679 C C . TRP A 1 89 ? 3.705 -20.416 -4.801 1.00 87.06 89 TRP A C 1
ATOM 681 O O . TRP A 1 89 ? 3.286 -21.107 -5.728 1.00 87.06 89 TRP A O 1
ATOM 691 N N . THR A 1 90 ? 4.058 -20.938 -3.630 1.00 86.25 90 THR A N 1
ATOM 692 C CA . THR A 1 90 ? 3.966 -22.374 -3.310 1.00 86.25 90 THR A CA 1
ATOM 693 C C . THR A 1 90 ? 3.038 -22.654 -2.135 1.00 86.25 90 THR A C 1
ATOM 695 O O . THR A 1 90 ? 2.581 -23.785 -1.977 1.00 86.25 90 THR A O 1
ATOM 698 N N . ALA A 1 91 ? 2.726 -21.640 -1.325 1.00 83.62 91 ALA A N 1
ATOM 699 C CA . ALA A 1 91 ? 1.894 -21.780 -0.141 1.00 83.62 91 ALA A CA 1
ATOM 700 C C . ALA A 1 91 ? 0.447 -21.326 -0.377 1.00 83.62 91 ALA A C 1
ATOM 702 O O . ALA A 1 91 ? 0.186 -20.302 -1.006 1.00 83.62 91 ALA A O 1
ATOM 703 N N . SER A 1 92 ? -0.507 -22.044 0.215 1.00 82.19 92 SER A N 1
ATOM 704 C CA . SER A 1 92 ? -1.866 -21.533 0.398 1.00 82.19 92 SER A CA 1
ATOM 705 C C . SER A 1 92 ? -1.966 -20.859 1.764 1.00 82.19 92 SER A C 1
ATOM 707 O O . SER A 1 92 ? -1.628 -21.460 2.786 1.00 82.19 92 SER A O 1
ATOM 709 N N . VAL A 1 93 ? -2.418 -19.606 1.798 1.00 81.19 93 VAL A N 1
ATOM 710 C CA . VAL A 1 93 ? -2.602 -18.870 3.054 1.00 81.19 93 VAL A CA 1
ATOM 711 C C . VAL A 1 93 ? -4.058 -18.980 3.488 1.00 81.19 93 VAL A C 1
ATOM 713 O O . VAL A 1 93 ? -4.894 -18.151 3.137 1.00 81.19 93 VAL A O 1
ATOM 716 N N . SER A 1 94 ? -4.364 -20.014 4.272 1.00 84.31 94 SER A N 1
ATOM 717 C CA . SER A 1 94 ? -5.635 -20.095 4.996 1.00 84.31 94 SER A CA 1
ATOM 718 C C . SER A 1 94 ? -5.667 -19.080 6.142 1.00 84.31 94 SER A C 1
ATOM 720 O O . SER A 1 94 ? -4.629 -18.801 6.754 1.00 84.31 94 SER A O 1
ATOM 722 N N . ASP A 1 95 ? -6.863 -18.553 6.415 1.00 86.44 95 ASP A N 1
ATOM 723 C CA . ASP A 1 95 ? -7.150 -17.570 7.468 1.00 86.44 95 ASP A CA 1
ATOM 724 C C . ASP A 1 95 ? -6.161 -16.390 7.515 1.00 86.44 95 ASP A C 1
ATOM 726 O O . ASP A 1 95 ? -5.513 -16.095 8.521 1.00 86.44 95 ASP A O 1
ATOM 730 N N . LEU A 1 96 ? -6.027 -15.701 6.380 1.00 86.25 96 LEU A N 1
ATOM 731 C CA . LEU A 1 96 ? -5.161 -14.529 6.266 1.00 86.25 96 LEU A CA 1
ATOM 732 C C . LEU A 1 96 ? -5.507 -13.461 7.315 1.00 86.25 96 LEU A C 1
ATOM 734 O O . LEU A 1 96 ? -4.613 -12.867 7.913 1.00 86.25 96 LEU A O 1
ATOM 738 N N . LYS A 1 97 ? -6.802 -13.235 7.565 1.00 86.62 97 LYS A N 1
ATOM 739 C CA . LYS A 1 97 ? -7.263 -12.210 8.502 1.00 86.62 97 LYS A CA 1
ATOM 740 C C . LYS A 1 97 ? -6.873 -12.544 9.944 1.00 86.62 97 LYS A C 1
ATOM 742 O O . LYS A 1 97 ? -6.380 -11.653 10.632 1.00 86.62 97 LYS A O 1
ATOM 747 N N . GLY A 1 98 ? -7.045 -13.796 10.380 1.00 88.75 98 GLY A N 1
ATOM 748 C CA . GLY A 1 98 ? -6.614 -14.258 11.701 1.00 88.75 98 GLY A CA 1
ATOM 749 C C . GLY A 1 98 ? -5.107 -14.127 11.895 1.00 88.75 98 GLY A C 1
ATOM 750 O O . GLY A 1 98 ? -4.663 -13.511 12.858 1.00 88.75 98 GLY A O 1
ATOM 751 N N . LYS A 1 99 ? -4.307 -14.563 10.917 1.00 88.38 99 LYS A N 1
ATOM 752 C CA . LYS A 1 99 ? -2.842 -14.442 10.992 1.00 88.38 99 LYS A CA 1
ATOM 753 C C . LYS A 1 99 ? -2.356 -12.992 11.036 1.00 88.38 99 LYS A C 1
ATOM 755 O O . LYS A 1 99 ? -1.398 -12.684 11.741 1.00 88.38 99 LYS A O 1
ATOM 760 N N . ILE A 1 100 ? -2.994 -12.084 10.296 1.00 87.75 100 ILE A N 1
ATOM 761 C CA . ILE A 1 100 ? -2.686 -10.648 10.385 1.00 87.75 100 ILE A CA 1
ATOM 762 C C . ILE A 1 100 ? -3.049 -10.113 11.782 1.00 87.75 100 ILE A C 1
ATOM 764 O O . ILE A 1 100 ? -2.274 -9.349 12.355 1.00 87.75 100 ILE A O 1
ATOM 768 N N . ALA A 1 101 ? -4.182 -10.543 12.346 1.00 87.75 101 ALA A N 1
ATOM 769 C CA . ALA A 1 101 ? -4.625 -10.177 13.694 1.00 87.75 101 ALA A CA 1
ATOM 770 C C . ALA A 1 101 ? -3.622 -10.588 14.769 1.00 87.75 101 ALA A C 1
ATOM 772 O O . ALA A 1 101 ? -3.193 -9.751 15.562 1.00 87.75 101 ALA A O 1
ATOM 773 N N . GLU A 1 102 ? -3.172 -11.841 14.719 1.00 87.94 102 GLU A N 1
ATOM 774 C CA . GLU A 1 102 ? -2.148 -12.383 15.612 1.00 87.94 102 GLU A CA 1
ATOM 775 C C . GLU A 1 102 ? -0.841 -11.592 15.523 1.00 87.94 102 GLU A C 1
ATOM 777 O O . GLU A 1 102 ? -0.253 -11.242 16.545 1.00 87.94 102 GLU A O 1
ATOM 782 N N . ARG A 1 103 ? -0.398 -11.254 14.305 1.00 86.44 103 ARG A N 1
ATOM 783 C CA . ARG A 1 103 ? 0.852 -10.506 14.090 1.00 86.44 103 ARG A CA 1
ATOM 784 C C . ARG A 1 103 ? 0.784 -9.075 14.611 1.00 86.44 103 ARG A C 1
ATOM 786 O O . ARG A 1 103 ? 1.799 -8.556 15.062 1.00 86.44 103 ARG A O 1
ATOM 793 N N . LEU A 1 104 ? -0.389 -8.453 14.552 1.00 84.75 104 LEU A N 1
ATOM 794 C CA . LEU A 1 104 ? -0.609 -7.085 15.024 1.00 84.75 104 LEU A CA 1
ATOM 795 C C . LEU A 1 104 ? -1.061 -7.011 16.486 1.00 84.75 104 LEU A C 1
ATOM 797 O O . LEU A 1 104 ? -1.181 -5.902 17.008 1.00 84.75 104 LEU A O 1
ATOM 801 N N . GLY A 1 105 ? -1.323 -8.157 17.123 1.00 84.44 105 GLY A N 1
ATOM 802 C CA . GLY A 1 105 ? -1.801 -8.246 18.501 1.00 84.44 105 GLY A CA 1
ATOM 803 C C . GLY A 1 105 ? -3.207 -7.677 18.710 1.00 84.44 105 GLY A C 1
ATOM 804 O O . GLY A 1 105 ? -3.492 -7.160 19.785 1.00 84.44 105 GLY A O 1
ATOM 805 N N . VAL A 1 106 ? -4.069 -7.727 17.691 1.00 86.94 106 VAL A N 1
ATOM 806 C CA . VAL A 1 106 ? -5.442 -7.184 17.735 1.00 86.94 106 VAL A CA 1
ATOM 807 C C . VAL A 1 106 ? -6.473 -8.278 17.483 1.00 86.94 106 VAL A C 1
ATOM 809 O O . VAL A 1 106 ? -6.143 -9.354 16.986 1.00 86.94 106 VAL A O 1
ATOM 812 N N . ALA A 1 107 ? -7.743 -8.018 17.792 1.00 86.50 107 ALA A N 1
ATOM 813 C CA . ALA A 1 107 ? -8.796 -8.979 17.486 1.00 86.50 107 ALA A CA 1
ATOM 814 C C . ALA A 1 107 ? -9.098 -9.011 15.975 1.00 86.50 107 ALA A C 1
ATOM 816 O O . ALA A 1 107 ? -9.155 -7.978 15.311 1.00 86.50 107 ALA A O 1
ATOM 817 N N . THR A 1 108 ? -9.416 -10.182 15.415 1.00 85.94 108 THR A N 1
ATOM 818 C CA . THR A 1 108 ? -9.746 -10.338 13.980 1.00 85.94 108 THR A CA 1
ATOM 819 C C . THR A 1 108 ? -10.923 -9.462 13.526 1.00 85.94 108 THR A C 1
ATOM 821 O O . THR A 1 108 ? -11.002 -9.051 12.366 1.00 85.94 108 THR A O 1
ATOM 824 N N . LYS A 1 109 ? -11.849 -9.142 14.439 1.00 87.44 109 LYS A N 1
ATOM 825 C CA . LYS A 1 109 ? -12.979 -8.226 14.196 1.00 87.44 109 LYS A CA 1
ATOM 826 C C . LYS A 1 109 ? -12.551 -6.760 14.032 1.00 87.44 109 LYS A C 1
ATOM 828 O O . LYS A 1 109 ? -13.281 -5.989 13.425 1.00 87.44 109 LYS A O 1
ATOM 833 N N . GLU A 1 110 ? -11.382 -6.392 14.548 1.00 88.81 110 GLU A N 1
ATOM 834 C CA . GLU A 1 110 ? -10.846 -5.026 14.521 1.00 88.81 110 GLU A CA 1
ATOM 835 C C . GLU A 1 110 ? -10.001 -4.757 13.277 1.00 88.81 110 GLU A C 1
ATOM 837 O O . GLU A 1 110 ? -9.583 -3.625 13.060 1.00 88.81 110 GLU A O 1
ATOM 842 N N . ILE A 1 111 ? -9.775 -5.764 12.432 1.00 90.75 111 ILE A N 1
ATOM 843 C CA . ILE A 1 111 ? -9.087 -5.591 11.155 1.00 90.75 111 ILE A CA 1
ATOM 844 C C . ILE A 1 111 ? -10.103 -5.441 10.033 1.00 90.75 111 ILE A C 1
ATOM 846 O O . ILE A 1 111 ? -11.011 -6.257 9.863 1.00 90.75 111 ILE A O 1
ATOM 850 N N . GLU A 1 112 ? -9.890 -4.430 9.209 1.00 92.06 112 GLU A N 1
ATOM 851 C CA . GLU A 1 112 ? -10.558 -4.240 7.932 1.00 92.06 112 GLU A CA 1
ATOM 852 C C . GLU A 1 1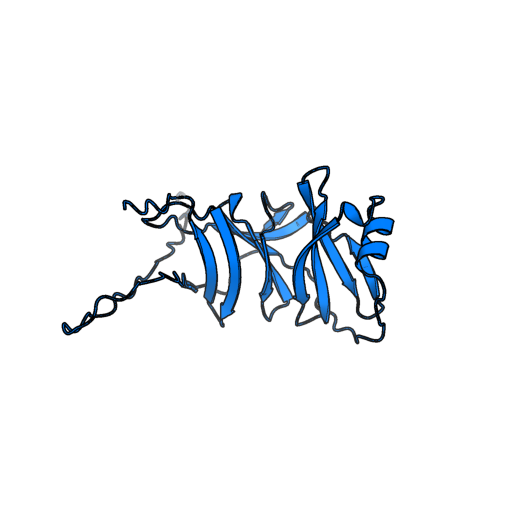12 ? -9.511 -4.247 6.818 1.00 92.06 112 GLU A C 1
ATOM 854 O O . GLU A 1 112 ? -8.495 -3.560 6.914 1.00 92.06 112 GLU A O 1
ATOM 859 N N . LEU A 1 113 ? -9.748 -5.031 5.765 1.00 92.50 113 LEU A N 1
ATOM 860 C CA . LEU A 1 113 ? -8.933 -4.995 4.555 1.00 92.50 113 LEU A CA 1
ATOM 861 C C . LEU A 1 113 ? -9.478 -3.893 3.645 1.00 92.50 113 LEU A C 1
ATOM 863 O O . LEU A 1 113 ? -10.632 -3.964 3.233 1.00 92.50 113 LEU A O 1
ATOM 867 N N . ILE A 1 114 ? -8.652 -2.896 3.338 1.00 93.50 114 ILE A N 1
ATOM 868 C CA . ILE A 1 114 ? -9.038 -1.774 2.478 1.00 93.50 114 ILE A CA 1
ATOM 869 C C . ILE A 1 114 ? -8.806 -2.131 1.016 1.00 93.50 114 ILE A C 1
ATOM 871 O O . ILE A 1 114 ? -9.697 -1.988 0.185 1.00 93.50 114 ILE A O 1
ATOM 875 N N . HIS A 1 115 ? -7.591 -2.579 0.704 1.00 94.38 115 HIS A N 1
ATOM 876 C CA . HIS A 1 115 ? -7.183 -2.905 -0.654 1.00 94.38 115 HIS A CA 1
ATOM 877 C C . HIS A 1 115 ? -5.990 -3.862 -0.639 1.00 94.38 115 HIS A C 1
ATOM 879 O O . HIS A 1 115 ? -5.280 -3.967 0.365 1.00 94.38 115 HIS A O 1
ATOM 885 N N . PHE A 1 116 ? -5.744 -4.542 -1.754 1.00 94.06 116 PHE A N 1
ATOM 886 C CA . PHE A 1 116 ? -4.562 -5.376 -1.943 1.00 94.06 116 PHE A CA 1
ATOM 887 C C . PHE A 1 116 ? -4.008 -5.197 -3.356 1.00 94.06 116 PHE A C 1
ATOM 889 O O . PHE A 1 116 ? -4.749 -4.901 -4.288 1.00 94.06 116 PHE A O 1
ATOM 896 N N . ALA A 1 117 ? -2.704 -5.373 -3.513 1.00 94.25 117 ALA A N 1
ATOM 897 C CA . ALA A 1 117 ? -2.038 -5.350 -4.806 1.00 94.25 117 ALA A CA 1
ATOM 898 C C . ALA A 1 117 ? -0.834 -6.293 -4.778 1.00 94.25 117 ALA A C 1
ATOM 900 O O . ALA A 1 117 ? -0.236 -6.517 -3.727 1.00 94.25 117 ALA A O 1
ATOM 901 N N . VAL A 1 118 ? -0.473 -6.859 -5.925 1.00 93.69 118 VAL A N 1
ATOM 902 C CA . VAL A 1 118 ? 0.672 -7.770 -6.045 1.00 93.69 118 VAL A CA 1
ATOM 903 C C . VAL A 1 118 ? 1.774 -7.062 -6.811 1.00 93.69 118 VAL A C 1
ATOM 905 O O . VAL A 1 118 ? 1.512 -6.467 -7.854 1.00 93.69 118 VAL A O 1
ATOM 908 N N . ASN A 1 119 ? 2.999 -7.128 -6.295 1.00 93.88 119 ASN A N 1
ATOM 909 C CA . ASN A 1 119 ? 4.164 -6.621 -6.998 1.00 93.88 119 ASN A CA 1
ATOM 910 C C . ASN A 1 119 ? 4.393 -7.483 -8.255 1.00 93.88 119 ASN A C 1
ATOM 912 O O . ASN A 1 119 ? 4.625 -8.685 -8.113 1.00 93.88 119 ASN A O 1
ATOM 916 N N . PRO A 1 120 ? 4.342 -6.913 -9.472 1.00 90.81 120 PRO A N 1
ATOM 917 C CA . PRO A 1 120 ? 4.477 -7.678 -10.710 1.00 90.81 120 PRO A CA 1
ATOM 918 C C . PRO A 1 120 ? 5.888 -8.243 -10.924 1.00 90.81 120 PRO A C 1
ATOM 920 O O . PRO A 1 120 ? 6.035 -9.219 -11.654 1.00 90.81 120 PRO A O 1
ATOM 923 N N . VAL A 1 121 ? 6.913 -7.660 -10.290 1.00 91.44 121 VAL A N 1
ATOM 924 C CA . VAL A 1 121 ? 8.312 -8.095 -10.420 1.00 91.44 121 VAL A CA 1
ATOM 925 C C . VAL A 1 121 ? 8.617 -9.227 -9.444 1.00 91.44 121 VAL A C 1
ATOM 927 O O . VAL A 1 121 ? 9.086 -10.289 -9.850 1.00 91.44 121 VAL A O 1
ATOM 930 N N . SER A 1 122 ? 8.338 -9.023 -8.152 1.00 91.38 122 SER A N 1
ATOM 931 C CA . SER A 1 122 ? 8.638 -10.034 -7.132 1.00 91.38 122 SER A CA 1
ATOM 932 C C . SER A 1 122 ? 7.550 -11.100 -7.002 1.00 91.38 122 SER A C 1
ATOM 934 O O . SER A 1 122 ? 7.837 -12.229 -6.625 1.00 91.38 122 SER A O 1
ATOM 936 N N . GLY A 1 123 ? 6.288 -10.777 -7.286 1.00 90.50 123 GLY A N 1
ATOM 937 C CA . GLY A 1 123 ? 5.136 -11.625 -6.964 1.00 90.50 123 GLY A CA 1
ATOM 938 C C . GLY A 1 123 ? 4.700 -11.554 -5.494 1.00 90.50 123 GLY A C 1
ATOM 939 O O . GLY A 1 123 ? 3.819 -12.306 -5.081 1.00 90.50 123 GLY A O 1
ATOM 940 N N . LYS A 1 124 ? 5.293 -10.665 -4.680 1.00 93.69 124 LYS A N 1
ATOM 941 C CA . LYS A 1 124 ? 4.885 -10.433 -3.283 1.00 93.69 124 LYS A CA 1
ATOM 942 C C . LYS A 1 124 ? 3.557 -9.679 -3.230 1.00 93.69 124 LYS A C 1
ATOM 944 O O . LYS A 1 124 ? 3.386 -8.677 -3.924 1.00 93.69 124 LYS A O 1
ATOM 949 N N . ALA A 1 125 ? 2.633 -10.112 -2.378 1.00 93.31 125 ALA A N 1
ATOM 950 C CA . ALA A 1 125 ? 1.374 -9.408 -2.163 1.00 93.31 125 ALA A CA 1
ATOM 951 C C . ALA A 1 125 ? 1.524 -8.335 -1.078 1.00 93.31 125 ALA A C 1
ATOM 953 O O . ALA A 1 125 ? 2.168 -8.559 -0.055 1.00 93.31 125 ALA A O 1
ATOM 954 N N . TYR A 1 126 ? 0.895 -7.185 -1.292 1.00 95.12 126 TYR A N 1
ATOM 955 C CA . TYR A 1 126 ? 0.812 -6.059 -0.371 1.00 95.12 126 TYR A CA 1
ATOM 956 C C . TYR A 1 126 ? -0.659 -5.800 -0.055 1.00 95.12 126 TYR A C 1
ATOM 958 O O . TYR A 1 126 ? -1.504 -5.788 -0.947 1.00 95.12 126 TYR A O 1
ATOM 966 N N . LEU A 1 127 ? -0.972 -5.593 1.218 1.00 95.00 127 LEU A N 1
ATOM 967 C CA . LEU A 1 127 ? -2.323 -5.406 1.725 1.00 95.00 127 LEU A CA 1
ATOM 968 C C . LEU A 1 127 ? -2.369 -4.149 2.581 1.00 95.00 127 LEU A C 1
ATOM 970 O O . LEU A 1 127 ? -1.621 -4.019 3.548 1.00 95.00 127 LEU A O 1
ATOM 974 N N . ALA A 1 128 ? -3.276 -3.244 2.239 1.00 95.12 128 ALA A N 1
ATOM 975 C CA . ALA A 1 128 ? -3.616 -2.097 3.059 1.00 95.12 128 ALA A CA 1
ATOM 976 C C . ALA A 1 128 ? -4.717 -2.501 4.039 1.00 95.12 128 ALA A C 1
ATOM 978 O O . ALA A 1 128 ? -5.822 -2.869 3.633 1.00 95.12 128 ALA A O 1
ATOM 979 N N . ILE A 1 129 ? -4.424 -2.423 5.330 1.00 94.56 129 ILE A N 1
ATOM 980 C CA . ILE A 1 129 ? -5.377 -2.746 6.391 1.00 94.56 129 ILE A CA 1
ATOM 981 C C . ILE A 1 129 ? -5.668 -1.520 7.246 1.00 94.56 129 ILE A C 1
ATOM 983 O O . ILE A 1 129 ? -4.825 -0.635 7.388 1.00 94.56 129 ILE A O 1
ATOM 987 N N . ARG A 1 130 ? -6.848 -1.493 7.860 1.00 92.50 130 ARG A N 1
ATOM 988 C CA . ARG A 1 130 ? -7.241 -0.510 8.866 1.00 92.50 130 ARG A CA 1
ATOM 989 C C . ARG A 1 130 ? -7.592 -1.204 10.166 1.00 92.50 130 ARG A C 1
ATOM 991 O O . ARG A 1 130 ? -8.397 -2.135 10.173 1.00 92.50 130 ARG A O 1
ATOM 998 N N . LYS A 1 131 ? -7.026 -0.705 11.261 1.00 91.19 131 LYS A N 1
ATOM 999 C CA . LYS A 1 131 ? -7.467 -1.047 12.611 1.00 91.19 131 LYS A CA 1
ATOM 1000 C C . LYS A 1 131 ? -8.712 -0.225 12.945 1.00 91.19 131 LYS A C 1
ATOM 1002 O O . LYS A 1 131 ? -8.701 0.992 12.790 1.00 91.19 131 LYS A O 1
ATOM 1007 N N . GLN A 1 132 ? -9.806 -0.867 13.340 1.00 87.44 132 GLN A N 1
ATOM 1008 C CA . GLN A 1 132 ? -11.089 -0.199 13.601 1.00 87.44 132 GLN A CA 1
ATOM 1009 C C . GLN A 1 132 ? -11.062 0.681 14.853 1.00 87.44 132 GLN A C 1
ATOM 1011 O O . GLN A 1 132 ? -11.696 1.734 14.876 1.00 87.44 132 GLN A O 1
ATOM 1016 N N . ASP A 1 133 ? -10.330 0.254 15.878 1.00 84.81 133 ASP A N 1
ATOM 1017 C CA . ASP A 1 133 ? -10.250 0.904 17.188 1.00 84.81 133 ASP A CA 1
ATOM 1018 C C . ASP A 1 133 ? -9.580 2.287 17.116 1.00 84.81 133 ASP A C 1
ATOM 1020 O O . ASP A 1 133 ? -10.099 3.287 17.607 1.00 84.81 133 ASP A O 1
ATOM 1024 N N . THR A 1 134 ? -8.443 2.345 16.435 1.00 86.06 134 THR A N 1
ATOM 1025 C CA . THR A 1 134 ? -7.534 3.488 16.331 1.00 86.06 134 THR A CA 1
ATOM 1026 C C . THR A 1 134 ? -7.666 4.204 14.994 1.00 86.06 134 THR A C 1
ATOM 1028 O O . THR A 1 134 ? -7.154 5.310 14.830 1.00 86.06 134 THR A O 1
ATOM 1031 N N . LYS A 1 135 ? -8.346 3.582 14.020 1.00 86.88 135 LYS A N 1
ATOM 1032 C CA . LYS A 1 135 ? -8.436 4.024 12.619 1.00 86.88 135 LYS A CA 1
ATOM 1033 C C . LYS A 1 135 ? -7.069 4.159 11.937 1.00 86.88 135 LYS A C 1
ATOM 1035 O O . LYS A 1 135 ? -6.989 4.781 10.876 1.00 86.88 135 LYS A O 1
ATOM 1040 N N . SER A 1 136 ? -6.012 3.575 12.510 1.00 88.94 136 SER A N 1
ATOM 1041 C CA . SER A 1 136 ? -4.683 3.554 11.903 1.00 88.94 136 SER A CA 1
ATOM 1042 C C . SER A 1 136 ? -4.659 2.598 10.716 1.00 88.94 136 SER A C 1
ATOM 1044 O O . SER A 1 136 ? -5.347 1.572 10.701 1.00 88.94 136 SER A O 1
ATOM 1046 N N . GLN A 1 137 ? -3.868 2.941 9.704 1.00 92.62 137 GLN A N 1
ATOM 1047 C CA . GLN A 1 137 ? -3.695 2.126 8.509 1.00 92.62 137 GLN A CA 1
ATOM 1048 C C . GLN A 1 137 ? -2.269 1.591 8.451 1.00 92.62 137 GLN A C 1
ATOM 1050 O O . GLN A 1 137 ? -1.321 2.314 8.751 1.00 92.62 137 GLN A O 1
ATOM 1055 N N . HIS A 1 138 ? -2.135 0.323 8.076 1.00 91.75 138 HIS A N 1
ATOM 1056 C CA . HIS A 1 138 ? -0.856 -0.376 7.995 1.00 91.75 138 HIS A CA 1
ATOM 1057 C C . HIS A 1 138 ? -0.740 -1.090 6.649 1.00 91.75 138 HIS A C 1
ATOM 1059 O O . HIS A 1 138 ? -1.747 -1.513 6.073 1.00 91.75 138 HIS A O 1
ATOM 1065 N N . LEU A 1 139 ? 0.492 -1.245 6.166 1.00 94.19 139 LEU A N 1
ATOM 1066 C CA . LEU A 1 139 ? 0.801 -2.074 5.008 1.00 94.19 139 LEU A CA 1
ATOM 1067 C C . LEU A 1 139 ? 1.373 -3.402 5.476 1.00 94.19 139 LEU A C 1
ATOM 1069 O O . LEU A 1 139 ? 2.362 -3.454 6.202 1.00 94.19 139 LEU A O 1
ATOM 1073 N N . ILE A 1 140 ? 0.750 -4.481 5.032 1.00 94.62 140 ILE A N 1
ATOM 1074 C CA . ILE A 1 140 ? 1.166 -5.846 5.317 1.00 94.62 140 ILE A CA 1
ATOM 1075 C C . ILE A 1 140 ? 1.622 -6.489 4.018 1.00 94.62 140 ILE A C 1
ATOM 1077 O O . ILE A 1 140 ? 1.024 -6.284 2.970 1.00 94.62 140 ILE A O 1
ATOM 1081 N N . THR A 1 141 ? 2.677 -7.284 4.089 1.00 94.06 141 THR A N 1
ATOM 1082 C CA . THR A 1 141 ? 3.205 -8.056 2.970 1.00 94.06 141 THR A CA 1
ATOM 1083 C C . THR A 1 141 ? 3.015 -9.538 3.208 1.00 94.06 141 THR A C 1
ATOM 1085 O O . THR A 1 141 ? 3.106 -10.010 4.344 1.00 94.06 141 THR A O 1
ATOM 1088 N N . VAL A 1 142 ? 2.766 -10.263 2.122 1.00 92.94 142 VAL A N 1
ATOM 1089 C CA . VAL A 1 142 ? 2.690 -11.720 2.095 1.00 92.94 142 VAL A CA 1
ATOM 1090 C C . VAL A 1 142 ? 3.598 -12.217 0.986 1.00 92.94 142 VAL A C 1
ATOM 1092 O O . VAL A 1 142 ? 3.432 -11.843 -0.177 1.00 92.94 142 VAL A O 1
ATOM 1095 N N . ASP A 1 143 ? 4.584 -13.024 1.358 1.00 90.69 143 ASP A N 1
ATOM 1096 C CA . ASP A 1 143 ? 5.471 -13.671 0.398 1.00 90.69 143 ASP A CA 1
ATOM 1097 C C . ASP A 1 143 ? 4.840 -14.952 -0.185 1.00 90.69 143 ASP A C 1
ATOM 1099 O O . ASP A 1 143 ? 3.810 -15.441 0.280 1.00 90.69 143 ASP A O 1
ATOM 1103 N N . GLY A 1 144 ? 5.463 -15.505 -1.220 1.00 87.38 144 GLY A N 1
ATOM 1104 C CA . GLY A 1 144 ? 5.037 -16.717 -1.917 1.00 87.38 144 GLY A CA 1
ATOM 1105 C C . GLY A 1 144 ? 5.148 -17.991 -1.082 1.00 87.38 144 GLY A C 1
ATOM 1106 O O . GLY A 1 144 ? 4.634 -19.033 -1.492 1.00 87.38 144 GLY A O 1
ATOM 1107 N N . GLN A 1 145 ? 5.778 -17.916 0.093 1.00 87.19 145 GLN A N 1
ATOM 1108 C CA . GLN A 1 145 ? 5.804 -18.974 1.100 1.00 87.19 145 GLN A CA 1
ATOM 1109 C C . GLN A 1 145 ? 4.712 -18.768 2.168 1.00 87.19 145 GLN A C 1
ATOM 1111 O O . GLN A 1 145 ? 4.559 -19.596 3.066 1.00 87.19 145 GLN A O 1
ATOM 1116 N N . GLY A 1 146 ? 3.912 -17.702 2.063 1.00 85.69 146 GLY A N 1
ATOM 1117 C CA . GLY A 1 146 ? 2.812 -17.385 2.969 1.00 85.69 146 GLY A CA 1
ATOM 1118 C C . GLY A 1 146 ? 3.235 -16.668 4.252 1.00 85.69 146 GLY A C 1
ATOM 1119 O O . GLY A 1 146 ? 2.442 -16.584 5.194 1.00 85.69 146 GLY A O 1
ATOM 1120 N N . LYS A 1 147 ? 4.465 -16.151 4.324 1.00 89.25 147 LYS A N 1
ATOM 1121 C CA . LYS A 1 147 ? 4.954 -15.382 5.470 1.00 89.25 147 LYS A CA 1
ATOM 1122 C C . LYS A 1 147 ? 4.352 -13.985 5.457 1.00 89.25 147 LYS A C 1
ATOM 1124 O O . LYS A 1 147 ? 4.470 -13.249 4.482 1.00 89.25 147 LYS A O 1
ATOM 1129 N N . ILE A 1 148 ? 3.779 -13.599 6.592 1.00 91.19 148 ILE A N 1
ATOM 1130 C CA . ILE A 1 148 ? 3.149 -12.292 6.790 1.00 91.19 148 ILE A CA 1
ATOM 1131 C C . ILE A 1 148 ? 4.104 -11.369 7.550 1.00 91.19 148 ILE A C 1
ATOM 1133 O O . ILE A 1 148 ? 4.568 -11.714 8.645 1.00 91.19 148 ILE A O 1
ATOM 1137 N N . SER A 1 149 ? 4.387 -10.190 6.995 1.00 91.56 149 SER A N 1
ATOM 1138 C CA . SER A 1 149 ? 5.275 -9.184 7.603 1.00 91.56 149 SER A CA 1
ATOM 1139 C C . SER A 1 149 ? 4.716 -7.771 7.441 1.00 91.56 149 SER A C 1
ATOM 1141 O O . SER A 1 149 ? 4.077 -7.477 6.436 1.00 91.56 149 SER A O 1
ATOM 1143 N N . GLU A 1 150 ? 4.956 -6.880 8.402 1.00 92.19 150 GLU A N 1
ATOM 1144 C CA . GLU A 1 150 ? 4.592 -5.462 8.268 1.00 92.19 150 GLU A CA 1
ATOM 1145 C C . GLU A 1 150 ? 5.620 -4.730 7.393 1.00 92.19 150 GLU A C 1
ATOM 1147 O O . GLU A 1 150 ? 6.828 -4.912 7.554 1.00 92.19 150 GLU A O 1
ATOM 1152 N N . PHE A 1 151 ? 5.141 -3.927 6.443 1.00 92.00 151 PHE A N 1
ATOM 1153 C CA . PHE A 1 151 ? 5.976 -3.080 5.601 1.00 92.00 151 PHE A CA 1
ATOM 1154 C C . PHE A 1 151 ? 6.092 -1.699 6.240 1.00 92.00 151 PHE A C 1
ATOM 1156 O O . PHE A 1 151 ? 5.134 -0.924 6.256 1.00 92.00 151 PHE A O 1
ATOM 1163 N N . SER A 1 152 ? 7.275 -1.401 6.777 1.00 89.50 152 SER A N 1
ATOM 1164 C CA . SER A 1 152 ? 7.539 -0.099 7.379 1.00 89.50 152 SER A CA 1
ATOM 1165 C C . SER A 1 152 ? 7.694 0.980 6.309 1.00 89.50 152 SER A C 1
ATOM 1167 O O . SER A 1 152 ? 8.400 0.805 5.319 1.00 89.50 152 SER A O 1
ATOM 1169 N N . LEU A 1 153 ? 7.050 2.121 6.550 1.00 88.94 153 LEU A N 1
ATOM 1170 C CA . LEU A 1 153 ? 7.205 3.348 5.767 1.00 88.94 153 LEU A CA 1
ATOM 1171 C C . LEU A 1 153 ? 8.296 4.265 6.341 1.00 88.94 153 LEU A C 1
ATOM 1173 O O . LEU A 1 153 ? 8.513 5.366 5.836 1.00 88.94 153 LEU A O 1
ATOM 1177 N N . ASP A 1 154 ? 8.969 3.841 7.409 1.00 85.94 154 ASP A N 1
ATOM 1178 C CA . ASP A 1 154 ? 10.065 4.593 7.996 1.00 85.94 154 ASP A CA 1
ATOM 1179 C C . ASP A 1 154 ? 11.324 4.366 7.150 1.00 85.94 154 ASP A C 1
ATOM 1181 O O . ASP A 1 154 ? 11.861 3.263 7.103 1.00 85.94 154 ASP A O 1
ATOM 1185 N N . ASN A 1 155 ? 11.799 5.426 6.487 1.00 88.38 155 ASN A N 1
ATOM 1186 C CA . ASN A 1 155 ? 13.002 5.419 5.648 1.00 88.38 155 ASN A CA 1
ATOM 1187 C C . ASN A 1 155 ? 12.874 4.601 4.346 1.00 88.38 155 ASN A C 1
ATOM 1189 O O . ASN A 1 155 ? 13.684 3.721 4.048 1.00 88.38 155 ASN A O 1
ATOM 1193 N N . VAL A 1 156 ? 11.881 4.945 3.531 1.00 91.75 156 VAL A N 1
ATOM 1194 C CA . VAL A 1 156 ? 11.684 4.408 2.181 1.00 91.75 156 VAL A CA 1
ATOM 1195 C C . VAL A 1 156 ? 12.085 5.432 1.119 1.00 91.75 156 VAL A C 1
ATOM 1197 O O . VAL A 1 156 ? 12.092 6.636 1.369 1.00 91.75 156 VAL A O 1
ATOM 1200 N N . ALA A 1 157 ? 12.424 4.951 -0.075 1.00 92.50 157 ALA A N 1
ATOM 1201 C CA . ALA A 1 157 ? 12.586 5.805 -1.244 1.00 92.50 157 ALA A CA 1
ATOM 1202 C C . ALA A 1 157 ? 11.188 6.115 -1.794 1.00 92.50 157 ALA A C 1
ATOM 1204 O O . ALA A 1 157 ? 10.493 5.208 -2.255 1.00 92.50 157 ALA A O 1
ATOM 1205 N N . PHE A 1 158 ? 10.749 7.369 -1.706 1.00 93.06 158 PHE A N 1
ATOM 1206 C CA . PHE A 1 158 ? 9.406 7.779 -2.102 1.00 93.06 158 PHE A CA 1
ATOM 1207 C C . PHE A 1 158 ? 9.401 9.040 -2.971 1.00 93.06 158 PHE A C 1
ATOM 1209 O O . PHE A 1 158 ? 10.349 9.820 -3.007 1.00 93.06 158 PHE A O 1
ATOM 1216 N N . LYS A 1 159 ? 8.292 9.240 -3.676 1.00 91.44 159 LYS A N 1
ATOM 1217 C CA . LYS A 1 159 ? 7.970 10.469 -4.395 1.00 91.44 159 LYS A CA 1
ATOM 1218 C C . LYS A 1 159 ? 6.483 10.746 -4.238 1.00 91.44 159 LYS A C 1
ATOM 1220 O O . LYS A 1 159 ? 5.664 9.882 -4.528 1.00 91.44 159 LYS A O 1
ATOM 1225 N N . SER A 1 160 ? 6.125 11.954 -3.823 1.00 90.19 160 SER A N 1
ATOM 1226 C CA . SER A 1 160 ? 4.724 12.375 -3.744 1.00 90.19 160 SER A CA 1
ATOM 1227 C C . SER A 1 160 ? 4.351 13.229 -4.948 1.00 90.19 160 SER A C 1
ATOM 1229 O O . SER A 1 160 ? 5.085 14.138 -5.334 1.00 90.19 160 SER A O 1
ATOM 1231 N N . VAL A 1 161 ? 3.188 12.956 -5.528 1.00 88.62 161 VAL A N 1
ATOM 1232 C CA . VAL A 1 161 ? 2.598 13.735 -6.616 1.00 88.62 161 VAL A CA 1
ATOM 1233 C C . VAL A 1 161 ? 1.278 14.302 -6.124 1.00 88.62 161 VAL A C 1
ATOM 1235 O O . VAL A 1 161 ? 0.341 13.556 -5.847 1.00 88.62 161 VAL A O 1
ATOM 1238 N N . ALA A 1 162 ? 1.212 15.625 -5.995 1.00 88.31 162 ALA A N 1
ATOM 1239 C CA . ALA A 1 162 ? -0.024 16.308 -5.639 1.00 88.31 162 ALA A CA 1
ATOM 1240 C C . ALA A 1 162 ? -1.037 16.186 -6.783 1.00 88.31 162 ALA A C 1
ATOM 1242 O O . ALA A 1 162 ? -0.694 16.389 -7.950 1.00 88.31 162 ALA A O 1
ATOM 1243 N N . LEU A 1 163 ? -2.283 15.868 -6.4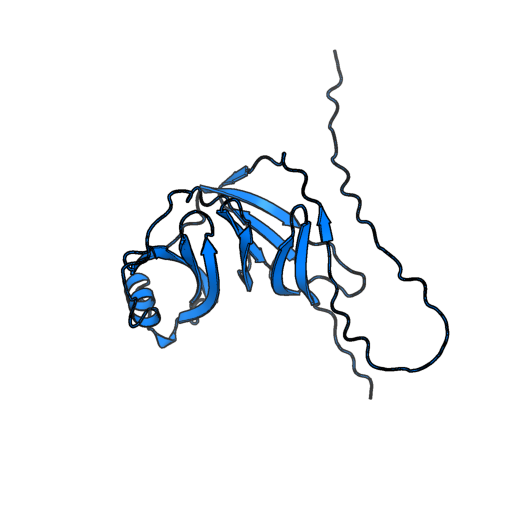43 1.00 84.69 163 LEU A N 1
ATOM 1244 C CA . LEU A 1 163 ? -3.376 15.860 -7.402 1.00 84.69 163 LEU A CA 1
ATOM 1245 C C . LEU A 1 163 ? -3.872 17.292 -7.624 1.00 84.69 163 LEU A C 1
ATOM 1247 O O . LEU A 1 163 ? -3.936 18.086 -6.678 1.00 84.69 163 LEU A O 1
ATOM 1251 N N . PRO A 1 164 ? -4.218 17.653 -8.870 1.00 75.88 164 PRO A N 1
ATOM 1252 C CA . PRO A 1 164 ? -4.752 18.971 -9.154 1.00 75.88 164 PRO A CA 1
ATOM 1253 C C . PRO A 1 164 ? -6.114 19.141 -8.473 1.00 75.88 164 PRO A C 1
ATOM 1255 O O . PRO A 1 164 ? -6.909 18.206 -8.376 1.00 75.88 164 PRO A O 1
ATOM 1258 N N . LYS A 1 165 ? -6.404 20.362 -8.024 1.00 71.62 165 LYS A N 1
ATOM 1259 C CA . LYS A 1 165 ? -7.739 20.729 -7.543 1.00 71.62 165 LYS A CA 1
ATOM 1260 C C . LYS A 1 165 ? -8.595 21.076 -8.757 1.00 71.62 165 LYS A C 1
ATOM 1262 O O . LYS A 1 165 ? -8.258 22.003 -9.491 1.00 71.62 165 LYS A O 1
ATOM 1267 N N . GLY A 1 166 ? -9.650 20.301 -8.996 1.00 61.69 166 GLY A N 1
ATOM 1268 C CA . GLY A 1 166 ? -10.592 20.558 -10.082 1.00 61.69 166 GLY A CA 1
ATOM 1269 C C . GLY A 1 166 ? -11.562 21.691 -9.743 1.00 61.69 166 GLY A C 1
ATOM 1270 O O . GLY A 1 166 ? -11.654 22.134 -8.599 1.00 61.69 166 GLY A O 1
ATOM 1271 N N . THR A 1 167 ? -12.333 22.132 -10.736 1.00 58.25 167 THR A N 1
ATOM 1272 C CA . THR A 1 167 ? -13.427 23.105 -10.554 1.00 58.25 167 THR A CA 1
ATOM 1273 C C . THR A 1 167 ? -14.560 22.580 -9.663 1.00 58.25 167 THR A C 1
ATOM 1275 O O . THR A 1 167 ? -15.301 23.383 -9.112 1.00 58.25 167 THR A O 1
ATOM 1278 N N . GLY A 1 168 ? -14.673 21.255 -9.490 1.00 59.88 168 GLY A N 1
ATOM 1279 C CA . GLY A 1 168 ? -15.609 20.580 -8.578 1.00 59.88 168 GLY A CA 1
ATOM 1280 C C . GLY A 1 168 ? -15.039 20.262 -7.188 1.00 59.88 168 GLY A C 1
ATOM 1281 O O . GLY A 1 168 ? -15.503 19.324 -6.547 1.00 59.88 168 GLY A O 1
ATOM 1282 N N . GLY A 1 169 ? -13.991 20.973 -6.761 1.00 68.31 169 GLY A N 1
ATOM 1283 C CA . GLY A 1 169 ? -13.411 20.839 -5.426 1.00 68.31 169 GLY A CA 1
ATOM 1284 C C . GLY A 1 169 ? -12.204 19.899 -5.341 1.00 68.31 169 GLY A C 1
ATOM 1285 O O . GLY A 1 169 ? -11.704 19.354 -6.330 1.00 68.31 169 GLY A O 1
ATOM 1286 N N . ALA A 1 170 ? -11.678 19.751 -4.123 1.00 74.62 170 ALA A N 1
ATOM 1287 C CA . ALA A 1 170 ? -10.583 18.827 -3.845 1.00 74.62 170 ALA A CA 1
ATOM 1288 C C . ALA A 1 170 ? -11.091 17.376 -3.799 1.00 74.62 170 ALA A C 1
ATOM 1290 O O . ALA A 1 170 ? -12.207 17.105 -3.345 1.00 74.62 170 ALA A O 1
ATOM 1291 N N . ILE A 1 171 ? -10.248 16.442 -4.243 1.00 79.44 171 ILE A N 1
ATOM 1292 C CA . ILE A 1 171 ? -10.500 15.005 -4.096 1.00 79.44 171 ILE A CA 1
ATOM 1293 C C . ILE A 1 171 ? -10.542 14.683 -2.600 1.00 79.44 171 ILE A C 1
ATOM 1295 O O . ILE A 1 171 ? -9.646 15.078 -1.862 1.00 79.44 171 ILE A O 1
ATOM 1299 N N . SER A 1 172 ? -11.596 13.994 -2.164 1.00 83.00 172 SER A N 1
ATOM 1300 C CA . SER A 1 172 ? -11.808 13.586 -0.771 1.00 83.00 172 SER A CA 1
ATOM 1301 C C . SER A 1 172 ? -11.443 12.123 -0.526 1.00 83.00 172 SER A C 1
ATOM 1303 O O . SER A 1 172 ? -11.031 11.765 0.577 1.00 83.00 172 SER A O 1
ATOM 1305 N N . LYS A 1 173 ? -11.581 11.274 -1.551 1.00 87.56 173 LYS A N 1
ATOM 1306 C CA . LYS A 1 173 ? -11.238 9.850 -1.507 1.00 87.56 173 LYS A CA 1
ATOM 1307 C C . LYS A 1 173 ? -10.802 9.370 -2.882 1.00 87.56 173 LYS A C 1
ATOM 1309 O O . LYS A 1 173 ? -11.508 9.612 -3.860 1.00 87.56 173 LYS A O 1
ATOM 1314 N N . ILE A 1 174 ? -9.694 8.641 -2.957 1.00 89.56 174 ILE A N 1
ATOM 1315 C CA . ILE A 1 174 ? -9.280 7.971 -4.198 1.00 89.56 174 ILE A CA 1
ATOM 1316 C C . ILE A 1 174 ? -9.938 6.586 -4.244 1.00 89.56 174 ILE A C 1
ATOM 1318 O O . ILE A 1 174 ? -10.037 5.891 -3.232 1.00 89.56 174 ILE A O 1
ATOM 1322 N N . THR A 1 175 ? -10.474 6.205 -5.399 1.00 88.50 175 THR A N 1
ATOM 1323 C CA . THR A 1 175 ? -11.170 4.923 -5.582 1.00 88.50 175 THR A CA 1
ATOM 1324 C C . THR A 1 175 ? -10.361 3.928 -6.391 1.00 88.50 175 THR A C 1
ATOM 1326 O O . THR A 1 175 ? -10.451 2.742 -6.094 1.00 88.50 175 THR A O 1
ATOM 1329 N N . ASP A 1 176 ? -9.573 4.391 -7.363 1.00 87.94 176 ASP A N 1
ATOM 1330 C CA . ASP A 1 176 ? -8.761 3.517 -8.206 1.00 87.94 176 ASP A CA 1
ATOM 1331 C C . ASP A 1 176 ? -7.508 4.228 -8.739 1.00 87.94 176 ASP A C 1
ATOM 1333 O O . ASP A 1 176 ? -7.476 5.458 -8.882 1.00 87.94 176 ASP A O 1
ATOM 1337 N N . LEU A 1 177 ? -6.475 3.432 -9.019 1.00 90.62 177 LEU A N 1
ATOM 1338 C CA . LEU A 1 177 ? -5.193 3.858 -9.575 1.00 90.62 177 LEU A CA 1
ATOM 1339 C C . LEU A 1 177 ? -4.748 2.892 -10.673 1.00 90.62 177 LEU A C 1
ATOM 1341 O O . LEU A 1 177 ? -4.406 1.739 -10.398 1.00 90.62 177 LEU A O 1
ATOM 1345 N N . ALA A 1 178 ? -4.645 3.399 -11.899 1.00 87.69 178 ALA A N 1
ATOM 1346 C CA . ALA A 1 178 ? -4.181 2.627 -13.045 1.00 87.69 178 ALA A CA 1
ATOM 1347 C C . ALA A 1 178 ? -2.947 3.272 -13.679 1.00 87.69 178 ALA A C 1
ATOM 1349 O O . ALA A 1 178 ? -2.936 4.463 -13.994 1.00 87.69 178 ALA A O 1
ATOM 1350 N N . TRP A 1 179 ? -1.904 2.473 -13.890 1.00 82.31 179 TRP A N 1
ATOM 1351 C CA . TRP A 1 179 ? -0.721 2.889 -14.634 1.00 82.31 179 TRP A CA 1
ATOM 1352 C C . TRP A 1 179 ? -0.855 2.503 -16.109 1.00 82.31 179 TRP A C 1
ATOM 1354 O O . TRP A 1 179 ? -1.153 1.355 -16.429 1.00 82.31 179 TRP A O 1
ATOM 1364 N N . MET A 1 180 ? -0.602 3.449 -17.010 1.00 82.12 180 MET A N 1
ATOM 1365 C CA . MET A 1 180 ? -0.617 3.254 -18.457 1.00 82.12 180 MET A CA 1
ATOM 1366 C C . MET A 1 180 ? 0.643 3.851 -19.077 1.00 82.12 180 MET A C 1
ATOM 1368 O O . MET A 1 180 ? 0.669 5.033 -19.400 1.00 82.12 180 MET A O 1
ATOM 1372 N N . SER A 1 181 ? 1.661 3.014 -19.285 1.00 76.88 181 SER A N 1
ATOM 1373 C CA . SER A 1 181 ? 2.952 3.376 -19.895 1.00 76.88 181 SER A CA 1
ATOM 1374 C C . SER A 1 181 ? 3.648 4.553 -19.201 1.00 76.88 181 SER A C 1
ATOM 1376 O O . SER A 1 181 ? 4.398 4.338 -18.257 1.00 76.88 181 SER A O 1
ATOM 1378 N N . ASP A 1 182 ? 3.389 5.779 -19.646 1.00 80.19 182 ASP A N 1
ATOM 1379 C CA .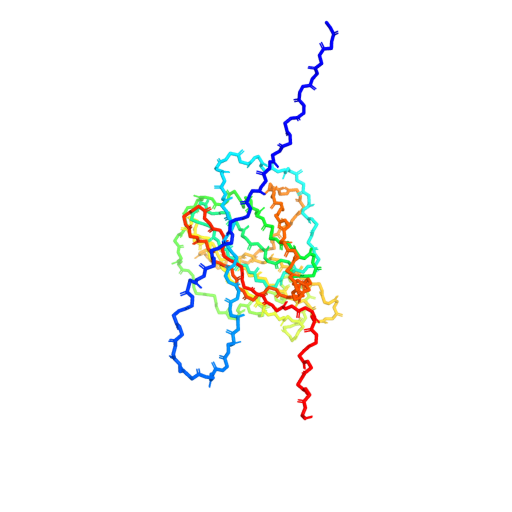 ASP A 1 182 ? 3.945 7.032 -19.139 1.00 80.19 182 ASP A CA 1
ATOM 1380 C C . ASP A 1 182 ? 2.950 7.819 -18.272 1.00 80.19 182 ASP A C 1
ATOM 1382 O O . ASP A 1 182 ? 3.255 8.927 -17.826 1.00 80.19 182 ASP A O 1
ATOM 1386 N N . ARG A 1 183 ? 1.738 7.292 -18.060 1.00 81.06 183 ARG A N 1
ATOM 1387 C CA . ARG A 1 183 ? 0.637 8.005 -17.411 1.00 81.06 183 ARG A CA 1
ATOM 1388 C C . ARG A 1 183 ? 0.095 7.278 -16.197 1.00 81.06 183 ARG A C 1
ATOM 1390 O O . ARG A 1 183 ? -0.112 6.068 -16.217 1.00 81.06 183 ARG A O 1
ATOM 1397 N N . LEU A 1 184 ? -0.231 8.052 -15.168 1.00 84.75 184 LEU A N 1
ATOM 1398 C CA . LEU A 1 184 ? -1.066 7.595 -14.061 1.00 84.75 184 LEU A CA 1
ATOM 1399 C C . LEU A 1 184 ? -2.484 8.127 -14.241 1.00 84.75 184 LEU A C 1
ATOM 1401 O O . LEU A 1 184 ? -2.663 9.334 -14.419 1.00 84.75 184 LEU A O 1
ATOM 1405 N N . LEU A 1 185 ? -3.459 7.229 -14.140 1.00 87.88 185 LEU A N 1
ATOM 1406 C CA . LEU A 1 185 ? -4.871 7.552 -14.036 1.00 87.88 185 LEU A CA 1
ATOM 1407 C C . LEU 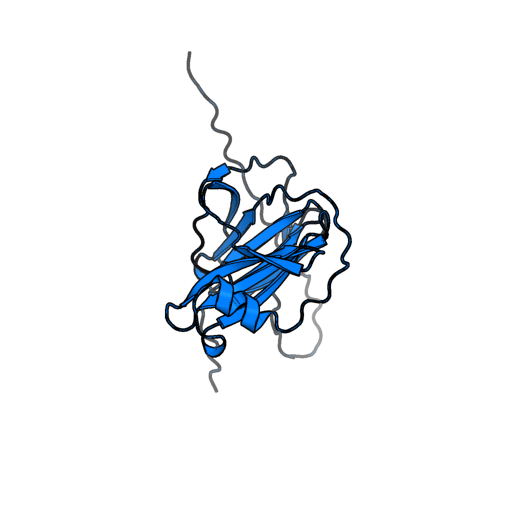A 1 185 ? -5.325 7.372 -12.603 1.00 87.88 185 LEU A C 1
ATOM 1409 O O . LEU A 1 185 ? -5.030 6.366 -11.957 1.00 87.88 185 LEU A O 1
ATOM 1413 N N . VAL A 1 186 ? -6.053 8.374 -12.133 1.00 87.69 186 VAL A N 1
ATOM 1414 C CA . VAL A 1 186 ? -6.558 8.443 -10.769 1.00 87.69 186 VAL A CA 1
ATOM 1415 C C . VAL A 1 186 ? -8.045 8.720 -10.845 1.00 87.69 186 VAL A C 1
ATOM 1417 O O . VAL A 1 186 ? -8.447 9.732 -11.419 1.00 87.69 186 VAL A O 1
ATOM 1420 N N . SER A 1 187 ? -8.854 7.841 -10.260 1.00 86.25 187 SER A N 1
ATOM 1421 C CA . SER A 1 187 ? -10.276 8.100 -10.046 1.00 86.25 187 SER A CA 1
ATOM 1422 C C . SER A 1 187 ? -10.538 8.378 -8.574 1.00 86.25 187 SER A C 1
ATOM 1424 O O . SER A 1 187 ? -9.922 7.781 -7.689 1.00 86.25 187 SER A O 1
ATOM 1426 N N . GLY A 1 188 ? -11.477 9.272 -8.289 1.00 85.00 188 GLY A N 1
ATOM 1427 C CA . GLY A 1 188 ? -11.819 9.619 -6.921 1.00 85.00 188 GLY A CA 1
ATOM 1428 C C . GLY A 1 188 ? -13.152 10.336 -6.811 1.00 85.00 188 GLY A C 1
ATOM 1429 O O . GLY A 1 188 ? -13.760 10.724 -7.807 1.00 85.00 188 GLY A O 1
ATOM 1430 N N . VAL A 1 189 ? -13.593 10.497 -5.570 1.00 84.00 189 VAL A N 1
ATOM 1431 C CA . VAL A 1 189 ? -14.776 11.271 -5.198 1.00 84.00 189 VAL A CA 1
ATOM 1432 C C . VAL A 1 189 ? -14.316 12.662 -4.763 1.00 84.00 189 VAL A C 1
ATOM 1434 O O . VAL A 1 189 ? -13.298 12.792 -4.080 1.00 84.00 189 VAL A O 1
ATOM 1437 N N . ALA A 1 190 ? -15.040 13.700 -5.177 1.00 77.06 190 ALA A N 1
ATOM 1438 C CA . ALA A 1 190 ? -14.798 15.077 -4.756 1.00 77.06 190 ALA A CA 1
ATOM 1439 C C . ALA A 1 190 ? -15.608 15.419 -3.496 1.00 77.06 190 ALA A C 1
ATOM 1441 O O . ALA A 1 190 ? -16.610 14.772 -3.195 1.00 77.06 190 ALA A O 1
ATOM 1442 N N . ALA A 1 191 ? -15.141 16.403 -2.728 1.00 65.06 191 ALA A N 1
ATOM 1443 C CA . ALA A 1 191 ? -15.789 16.810 -1.481 1.00 65.06 191 ALA A CA 1
ATOM 1444 C C . ALA A 1 191 ? -17.080 17.627 -1.675 1.00 65.06 191 ALA A C 1
ATOM 1446 O O . ALA A 1 191 ? -17.873 17.695 -0.737 1.00 65.06 191 ALA A O 1
ATOM 1447 N N . ASP A 1 192 ? -17.292 18.244 -2.844 1.00 59.44 192 ASP A N 1
ATOM 1448 C CA . ASP A 1 192 ? -18.424 19.150 -3.030 1.00 59.44 192 ASP A CA 1
ATOM 1449 C C . ASP A 1 192 ? -19.749 18.414 -3.266 1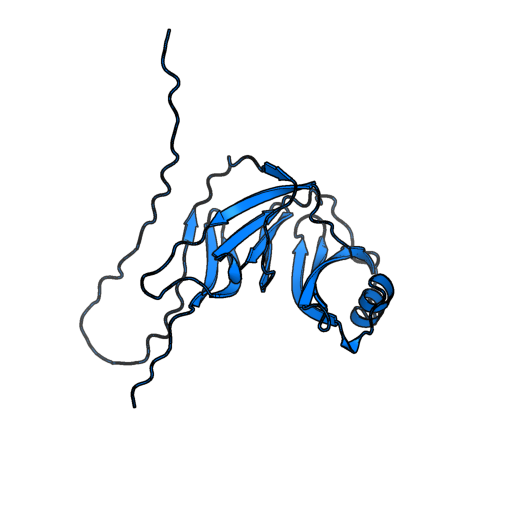.00 59.44 192 ASP A C 1
ATOM 1451 O O . ASP A 1 192 ? -19.868 17.426 -3.990 1.00 59.44 192 ASP A O 1
ATOM 1455 N N . GLU A 1 193 ? -20.739 18.946 -2.565 1.00 48.22 193 GLU A N 1
ATOM 1456 C CA . GLU A 1 193 ? -22.101 18.490 -2.357 1.00 48.22 193 GLU A CA 1
ATOM 1457 C C . GLU A 1 193 ? -22.818 18.142 -3.675 1.00 48.22 193 GLU A C 1
ATOM 1459 O O . GLU A 1 193 ? -22.997 18.987 -4.556 1.00 48.22 193 GLU A O 1
ATOM 1464 N N . PHE A 1 194 ? -23.320 16.907 -3.798 1.00 44.88 194 PHE A N 1
ATOM 1465 C CA . PHE A 1 194 ? -24.365 16.594 -4.774 1.00 44.88 194 PHE A CA 1
ATOM 1466 C C . PHE A 1 194 ? -25.664 17.262 -4.309 1.00 44.88 194 PHE A C 1
ATOM 1468 O O . PHE A 1 194 ? -26.539 16.619 -3.731 1.00 44.88 194 PHE A O 1
ATOM 1475 N N . ALA A 1 195 ? -25.802 18.566 -4.541 1.00 42.41 195 ALA A N 1
ATOM 1476 C CA . ALA A 1 195 ? -27.067 19.258 -4.359 1.00 42.41 195 ALA A CA 1
ATOM 1477 C C . ALA A 1 195 ? -28.028 18.824 -5.478 1.00 42.41 195 ALA A C 1
ATOM 1479 O O . ALA A 1 195 ? -28.183 19.498 -6.497 1.00 42.41 195 ALA A O 1
ATOM 1480 N N . CYS A 1 196 ? -28.686 17.677 -5.298 1.00 31.77 196 CYS A N 1
ATOM 1481 C CA . CYS A 1 196 ? -29.908 17.382 -6.029 1.00 31.77 196 CYS A CA 1
ATOM 1482 C C . CYS A 1 196 ? -30.984 18.326 -5.481 1.00 31.77 196 CYS A C 1
ATOM 1484 O O . CYS A 1 196 ? -31.643 18.031 -4.486 1.00 31.77 196 CYS A O 1
ATOM 1486 N N . LYS A 1 197 ? -31.104 19.516 -6.079 1.00 39.97 197 LYS A N 1
ATOM 1487 C CA . LYS A 1 197 ? -32.314 20.320 -5.912 1.00 39.97 197 LYS A CA 1
ATOM 1488 C C . LYS A 1 197 ? -33.435 19.575 -6.632 1.00 39.97 197 LYS A C 1
ATOM 1490 O O . LYS A 1 197 ? -33.428 19.522 -7.861 1.00 39.97 197 LYS A O 1
ATOM 1495 N N . LEU A 1 198 ? -34.316 18.955 -5.847 1.00 40.56 198 LEU A N 1
ATOM 1496 C CA . LEU A 1 198 ? -35.651 18.555 -6.293 1.00 40.56 198 LEU A CA 1
ATOM 1497 C C . LEU A 1 198 ? -36.447 19.791 -6.723 1.00 40.56 198 LEU A C 1
ATOM 1499 O O . LEU A 1 198 ? -36.287 20.846 -6.063 1.00 40.56 198 LEU A O 1
#

Radius of gyration: 20.19 Å; chains: 1; bounding box: 66×58×51 Å

Sequence (198 aa):
MSTLYKQGVNITFTFSEIPMNSYLMKTVALGLFLIACTFSDAASFEQGKPKIQSIDVISFQPEGILLIGDGKAGQVVLIDTKDREPQKWTASVSDLKGKIAERLGVATKEIELIHFAVNPVSGKAYLAIRKQDTKSQHLITVDGQGKISEFSLDNVAFKSVALPKGTGGAISKITDLAWMSDRLLVSGVAADEFACKL

Foldseek 3Di:
DDDDDDDDDDQDFDDDDDDDDDDDDDDDDPDFDWGWGFADPPDFFDWFFDPAPDFQEWEADLVQWIWGDRQQQQKIKTFDLVQQAADAQDDDAPPPLVVVCVVVVHDSVQKDWNYKYARNRHRKIWTWIAGNVVRDIWIWIAHSRGDIDTDDSGTTRMDMGHHDADPQGGFNHWNDWDDDDRIITTGGDHPDDPPPPD

pLDDT: mean 75.46, std 22.42, range [25.94, 96.19]